Protein AF-A0AAV5CJA4-F1 (afdb_monomer)

InterPro domains:
  IPR011050 Pectin lyase fold/virulence factor [SSF51126] (18-85)
  IPR011050 Pectin lyase fold/virulence factor [SSF51126] (81-204)
  IPR012334 Pectin lyase fold [G3DSA:2.160.20.10] (17-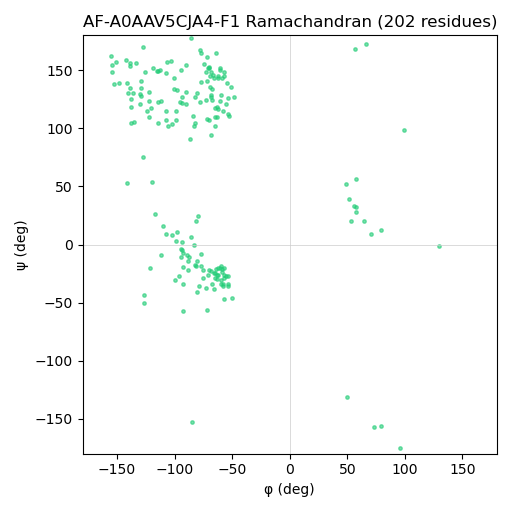83)
  IPR012334 Pectin lyase fold [G3DSA:2.160.20.10] (84-197)
  IPR018082 AmbAllergen [PR00807] (40-57)
  IPR018082 AmbAllergen [PR00807] (64-89)
  IPR045032 Pectin lyase family [PTHR31683] (80-202)

Radius of gyration: 20.84 Å; Cα contacts (8 Å, |Δi|>4): 314; chains: 1; bounding box: 51×52×48 Å

Nearest PDB structures (foldseek):
  1pxz-assembly2_B  TM=8.193E-01  e=2.365E-10  Juniperus ashei

Secondary structure (DSSP, 8-state):
------PPPP-SS----SHHHHHHTT-TTTTT-GGGGGG---GGGTT--TTSSSPP----------SSS--TT-STTS---SS-EEESSEEEEES-EEE--SS-SEEEESS-EEEEES-EEE--S-GGG-BSEEEESS-HHHHTTS-EEEES-EEETT-B---BSS-------GGGSPPP--GGGHHHHSTT-S-----TTS--

Foldseek 3Di:
DDPDDDDPDDPDQQLADAQLCCQQVRDPCCLVVVQCSLCSDFAQSNNRNDCSVPDDDDDPDQDDPDPPDDDPPYPNPDDDDDADAAEAEEEEAALEEDDDDPAAQYHYEHQYAYEAEQAEYAFDPDPNRQENYYYPPDDCVPCLQRQHYYYLYHYHPNH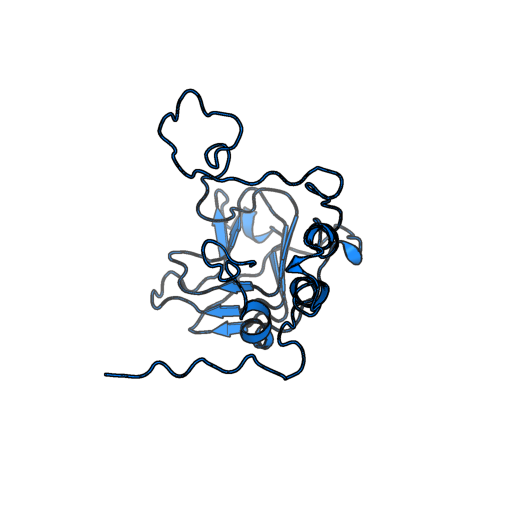DYDGHHDDPPDDDDPRNHDDHDHNVCSCSNCVVPDDDDDDPPDGD

Sequence (204 aa):
MLRTKKKRKFAGPCLATNPIDRCWRCRPDWATDRKRLARCAQGFGRNTTGGLAGKFYVVTDGTDDDVVNPRPGTLRWAVIQKEPLCRWGFFHVVNNDYTHWLMYAIGGSKAPTIISQGNRYIAPPNLAAKQVTKQHDAPESEWKNWVWHSEDDLFMEGAYFTVTGGDVQRKFNKKDLIKPKPGSYVTRLTRFAGSIPCRPGKPC

pLDDT: mean 81.45, std 16.31, range [33.97, 98.19]

Organism: NCBI:txid191504

Structure (mmCIF, N/CA/C/O backbone):
data_AF-A0AAV5CJA4-F1
#
_entry.id   AF-A0AAV5CJA4-F1
#
loop_
_atom_site.group_PDB
_atom_site.id
_atom_site.type_symbol
_atom_site.label_atom_id
_atom_site.label_alt_id
_atom_site.label_comp_id
_atom_site.label_asym_id
_atom_site.label_entity_id
_atom_site.label_seq_id
_atom_site.pdbx_PDB_ins_code
_atom_site.Cartn_x
_atom_site.Cartn_y
_atom_site.Cartn_z
_atom_site.occupancy
_atom_site.B_iso_or_equiv
_atom_site.auth_seq_id
_atom_site.auth_comp_id
_atom_site.auth_asym_id
_atom_site.auth_atom_id
_atom_site.pdbx_PDB_model_num
ATOM 1 N N . MET A 1 1 ? 25.225 -37.57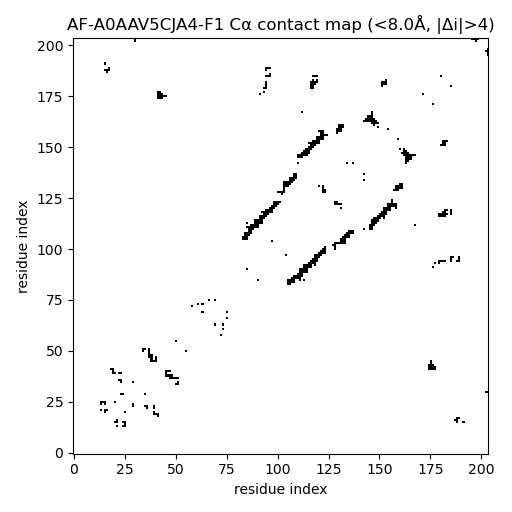8 -8.888 1.00 33.97 1 MET A N 1
ATOM 2 C CA . MET A 1 1 ? 25.074 -36.358 -9.720 1.00 33.97 1 MET A CA 1
ATOM 3 C C . MET A 1 1 ? 23.591 -36.047 -9.926 1.00 33.97 1 MET A C 1
ATOM 5 O O . MET A 1 1 ? 22.942 -36.713 -10.722 1.00 33.97 1 MET A O 1
ATOM 9 N N . LEU A 1 2 ? 23.024 -35.069 -9.211 1.00 37.91 2 LEU A N 1
ATOM 10 C CA . LEU A 1 2 ? 21.638 -34.624 -9.422 1.00 37.91 2 LEU A CA 1
ATOM 11 C C . LEU A 1 2 ? 21.596 -33.609 -10.576 1.00 37.91 2 LEU A C 1
ATOM 13 O O . LEU A 1 2 ? 21.965 -32.448 -10.414 1.00 37.91 2 LEU A O 1
ATOM 17 N N . ARG A 1 3 ? 21.163 -34.054 -11.763 1.00 43.22 3 ARG A N 1
ATOM 18 C CA . ARG A 1 3 ? 20.884 -33.175 -12.910 1.00 43.22 3 ARG A CA 1
ATOM 19 C C . ARG A 1 3 ? 19.741 -32.223 -12.545 1.00 43.22 3 ARG A C 1
ATOM 21 O O . ARG A 1 3 ? 18.585 -32.636 -12.460 1.00 43.22 3 ARG A O 1
ATOM 28 N N . THR A 1 4 ? 20.042 -30.939 -12.381 1.00 46.91 4 THR A N 1
ATOM 29 C CA . THR A 1 4 ? 19.029 -29.884 -12.294 1.00 46.91 4 THR A CA 1
ATOM 30 C C . THR A 1 4 ? 18.294 -29.796 -13.634 1.00 46.91 4 THR A C 1
ATOM 32 O O . THR A 1 4 ? 18.802 -29.273 -14.625 1.00 46.91 4 THR A O 1
ATOM 35 N N . LYS A 1 5 ? 17.078 -30.352 -13.701 1.00 49.09 5 LYS A N 1
ATOM 36 C CA . LYS A 1 5 ? 16.198 -30.185 -14.865 1.00 49.09 5 LYS A CA 1
ATOM 37 C C . LYS A 1 5 ? 15.965 -28.682 -15.068 1.00 49.09 5 LYS A C 1
ATOM 39 O O . LYS A 1 5 ? 15.369 -28.029 -14.211 1.00 49.09 5 LYS A O 1
ATOM 44 N N . LYS A 1 6 ? 16.438 -28.118 -16.190 1.00 51.47 6 LYS A N 1
ATOM 45 C CA . LYS A 1 6 ? 16.096 -26.749 -16.615 1.00 51.47 6 LYS A CA 1
ATOM 46 C C . LYS A 1 6 ? 14.568 -26.641 -16.632 1.00 51.47 6 LYS A C 1
ATOM 48 O O . LYS A 1 6 ? 13.921 -27.275 -17.463 1.00 51.47 6 LYS A O 1
ATOM 53 N N . LYS A 1 7 ? 13.987 -25.866 -15.708 1.00 49.38 7 LYS A N 1
ATOM 54 C CA . LYS A 1 7 ? 12.548 -25.567 -15.717 1.00 49.38 7 LYS A CA 1
ATOM 55 C C . LYS A 1 7 ? 12.209 -24.963 -17.087 1.00 49.38 7 LYS A C 1
ATOM 57 O O . LYS A 1 7 ? 12.822 -23.969 -17.482 1.00 49.38 7 LYS A O 1
ATOM 62 N N . ARG A 1 8 ? 11.296 -25.594 -17.837 1.00 50.31 8 ARG A N 1
ATOM 63 C CA . ARG A 1 8 ? 10.801 -25.068 -19.122 1.00 50.31 8 ARG A CA 1
ATOM 64 C C . ARG A 1 8 ? 10.272 -23.648 -18.901 1.00 50.31 8 ARG A C 1
ATOM 66 O O . ARG A 1 8 ? 9.613 -23.395 -17.893 1.00 50.31 8 ARG A O 1
ATOM 73 N N . LYS A 1 9 ? 10.556 -22.729 -19.832 1.00 59.28 9 LYS A N 1
ATOM 74 C CA . LYS A 1 9 ? 9.935 -21.396 -19.826 1.00 59.28 9 LYS A CA 1
ATOM 75 C C . LYS A 1 9 ? 8.419 -21.581 -19.941 1.00 59.28 9 LYS A C 1
ATOM 77 O O . LYS A 1 9 ? 7.960 -22.343 -20.790 1.00 59.28 9 LYS A O 1
ATOM 82 N N . PHE A 1 10 ? 7.668 -20.946 -19.046 1.00 60.34 10 PHE A N 1
ATOM 83 C CA . PHE A 1 10 ? 6.210 -21.007 -19.027 1.00 60.34 10 PHE A CA 1
ATOM 84 C C . P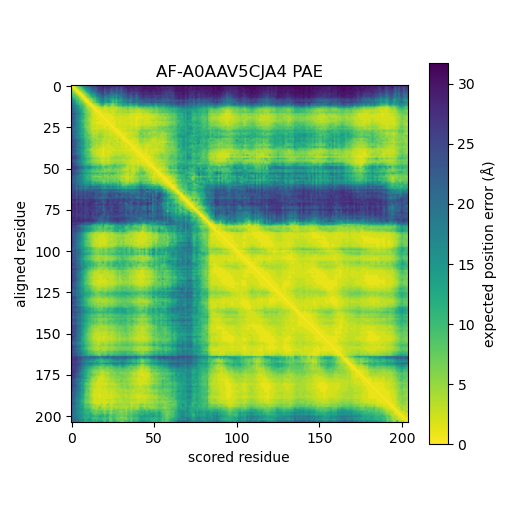HE A 1 10 ? 5.653 -20.458 -20.351 1.00 60.34 10 PHE A C 1
ATOM 86 O O . PHE A 1 10 ? 5.984 -19.338 -20.727 1.00 60.34 10 PHE A O 1
ATOM 93 N N . ALA A 1 11 ? 4.851 -21.262 -21.054 1.00 62.50 11 ALA A N 1
ATOM 94 C CA . ALA A 1 11 ? 4.284 -20.945 -22.372 1.00 62.50 11 ALA A CA 1
ATOM 95 C C . ALA A 1 11 ? 2.801 -20.520 -22.311 1.00 62.50 11 ALA A C 1
ATOM 97 O O . ALA A 1 11 ? 2.142 -20.431 -23.341 1.00 62.50 11 ALA A O 1
ATOM 98 N N . GLY A 1 12 ? 2.255 -20.315 -21.108 1.00 68.81 12 GLY A N 1
ATOM 99 C CA . GLY A 1 12 ? 0.868 -19.894 -20.914 1.00 68.81 12 GLY A CA 1
ATOM 100 C C . GLY A 1 12 ? 0.674 -18.372 -20.973 1.00 68.81 12 GLY A C 1
ATOM 101 O O . GLY A 1 12 ? 1.647 -17.621 -21.096 1.00 68.81 12 GLY A O 1
ATOM 102 N N . PRO A 1 13 ? -0.579 -17.896 -20.847 1.00 79.19 13 PRO A N 1
ATOM 103 C CA . PRO A 1 13 ? -0.900 -16.471 -20.846 1.00 79.19 13 PRO A CA 1
ATOM 104 C C . PRO A 1 13 ? -0.216 -15.745 -19.684 1.00 79.19 13 PRO A C 1
ATOM 106 O O . PRO A 1 13 ? 0.034 -16.333 -18.630 1.00 79.19 13 PRO A O 1
ATOM 109 N N . CYS A 1 14 ? 0.063 -14.451 -19.865 1.00 85.25 14 CYS A N 1
ATOM 110 C CA . CYS A 1 14 ? 0.734 -13.642 -18.852 1.00 85.25 14 CYS A CA 1
ATOM 111 C C . CYS A 1 14 ? 0.104 -13.815 -17.464 1.00 85.25 14 CYS A C 1
ATOM 113 O O . CYS A 1 14 ? -1.099 -13.634 -17.272 1.00 85.25 14 CYS A O 1
ATOM 115 N N . LEU A 1 15 ? 0.943 -14.139 -16.482 1.00 88.19 15 LEU A N 1
ATOM 116 C CA . LEU A 1 15 ? 0.488 -14.412 -15.126 1.00 88.19 15 LEU A CA 1
ATOM 117 C C . LEU A 1 15 ? 0.277 -13.138 -14.304 1.00 88.19 15 LEU A C 1
ATOM 119 O O . LEU A 1 15 ? -0.397 -13.208 -13.279 1.00 88.19 15 LEU A O 1
ATOM 123 N N . ALA A 1 16 ? 0.826 -11.990 -14.711 1.00 89.75 16 ALA A N 1
ATOM 124 C CA . ALA A 1 16 ? 0.656 -10.726 -13.998 1.00 89.75 16 ALA A CA 1
ATOM 125 C C . ALA A 1 16 ? -0.791 -10.225 -14.088 1.00 89.75 16 ALA A C 1
ATOM 127 O O . ALA A 1 16 ? -1.361 -10.106 -15.171 1.00 89.75 16 ALA A O 1
ATOM 128 N N . THR A 1 17 ? -1.387 -9.933 -12.933 1.00 91.69 17 THR A N 1
ATOM 129 C CA . THR A 1 17 ? -2.816 -9.594 -12.837 1.00 91.69 17 THR A CA 1
ATOM 130 C C . THR A 1 17 ? -3.103 -8.230 -12.239 1.00 91.69 17 THR A C 1
ATOM 132 O O . THR A 1 17 ? -4.190 -7.709 -12.476 1.00 91.69 17 THR A O 1
ATOM 135 N N . ASN A 1 18 ? -2.163 -7.639 -11.495 1.00 91.56 18 ASN A N 1
ATOM 136 C CA . ASN A 1 18 ? -2.310 -6.258 -11.044 1.00 91.56 18 ASN A CA 1
ATOM 137 C C . ASN A 1 18 ? -2.115 -5.293 -12.240 1.00 91.56 18 ASN A C 1
ATOM 139 O O . ASN A 1 18 ? -1.388 -5.625 -13.184 1.00 91.56 18 ASN A O 1
ATOM 143 N N . PRO A 1 19 ? -2.787 -4.128 -12.247 1.00 92.25 19 PRO A N 1
ATOM 144 C CA . PRO A 1 19 ? -2.811 -3.228 -13.404 1.00 92.25 19 PRO A CA 1
ATOM 145 C C . PRO A 1 19 ? -1.433 -2.659 -13.773 1.00 92.25 19 PRO A C 1
ATOM 147 O O . PRO A 1 19 ? -1.182 -2.411 -14.952 1.00 92.25 19 PRO A O 1
ATOM 150 N N . ILE A 1 20 ? -0.538 -2.498 -12.793 1.00 91.88 20 ILE A N 1
ATOM 151 C CA . ILE A 1 20 ? 0.818 -1.972 -12.998 1.00 91.88 20 ILE A CA 1
ATOM 152 C C . ILE A 1 20 ? 1.674 -3.012 -13.724 1.00 91.88 20 ILE A C 1
ATOM 154 O O . ILE A 1 20 ? 2.187 -2.752 -14.809 1.00 91.88 20 ILE A O 1
ATOM 158 N N . ASP A 1 21 ? 1.784 -4.221 -13.178 1.00 91.00 21 ASP A N 1
ATOM 159 C CA . ASP A 1 21 ? 2.587 -5.286 -13.770 1.00 91.00 21 ASP A CA 1
ATOM 160 C C . ASP A 1 21 ? 2.032 -5.742 -15.114 1.00 91.00 21 ASP A C 1
ATOM 162 O O . ASP A 1 21 ? 2.798 -5.999 -16.039 1.00 91.00 21 ASP A O 1
ATOM 166 N N . ARG A 1 22 ? 0.705 -5.812 -15.268 1.00 90.88 22 ARG A N 1
ATOM 167 C CA . ARG A 1 22 ? 0.090 -6.217 -16.538 1.00 90.88 22 ARG A CA 1
ATOM 168 C C . ARG A 1 22 ? 0.473 -5.278 -17.690 1.00 90.88 22 ARG A C 1
ATOM 170 O O . ARG A 1 22 ? 0.585 -5.738 -18.824 1.00 90.88 22 ARG A O 1
ATOM 177 N N . CYS A 1 23 ? 0.711 -3.996 -17.402 1.00 92.00 23 CYS A N 1
ATOM 178 C CA . CYS A 1 23 ? 1.114 -2.992 -18.389 1.00 92.00 23 CYS A CA 1
ATOM 179 C C . CYS A 1 23 ? 2.497 -3.267 -19.013 1.00 92.00 23 CYS A C 1
ATOM 181 O O . CYS A 1 23 ? 2.709 -2.921 -20.178 1.00 92.00 23 CYS A O 1
ATOM 183 N N . TRP A 1 24 ? 3.416 -3.929 -18.295 1.00 90.56 24 TRP A N 1
ATOM 184 C CA . TRP A 1 24 ? 4.780 -4.174 -18.790 1.00 90.56 24 TRP A CA 1
ATOM 185 C C . TRP A 1 24 ? 5.220 -5.646 -18.758 1.00 90.56 24 TRP A C 1
ATOM 187 O O . TRP A 1 24 ? 5.760 -6.118 -19.753 1.00 90.56 24 TRP A O 1
ATOM 197 N N . ARG A 1 25 ? 4.948 -6.411 -17.690 1.00 88.12 25 ARG A N 1
ATOM 198 C CA . ARG A 1 25 ? 5.383 -7.821 -17.541 1.00 88.12 25 ARG A CA 1
ATOM 199 C C . ARG A 1 25 ? 4.804 -8.746 -18.600 1.00 88.12 25 ARG A C 1
ATOM 201 O O . ARG A 1 25 ? 5.375 -9.792 -18.887 1.00 88.12 25 ARG A O 1
ATOM 208 N N . CYS A 1 26 ? 3.650 -8.384 -19.148 1.00 88.50 26 CYS A N 1
ATOM 209 C CA . CYS A 1 26 ? 2.972 -9.170 -20.171 1.00 88.50 26 CYS A CA 1
ATOM 210 C C . CYS A 1 26 ? 3.491 -8.914 -21.585 1.00 88.50 26 CYS A C 1
ATOM 212 O O . CYS A 1 26 ? 2.987 -9.522 -22.528 1.00 88.50 26 CYS A O 1
ATOM 214 N N . ARG A 1 27 ? 4.468 -8.018 -21.748 1.00 85.56 27 ARG A N 1
ATOM 215 C CA . ARG A 1 27 ? 5.065 -7.712 -23.042 1.00 85.56 27 ARG A CA 1
ATOM 216 C C . ARG A 1 27 ? 6.375 -8.479 -23.221 1.00 85.56 27 ARG A C 1
ATOM 218 O O . ARG A 1 27 ? 7.204 -8.439 -22.318 1.00 85.56 27 ARG A O 1
ATOM 225 N N . PRO A 1 28 ? 6.612 -9.139 -24.364 1.00 83.00 28 PRO A N 1
ATOM 226 C CA . PRO A 1 28 ? 7.853 -9.879 -24.597 1.00 83.00 28 PRO A CA 1
ATOM 227 C C . PRO A 1 28 ? 9.084 -8.968 -24.742 1.00 83.00 28 PRO A C 1
ATOM 229 O O . PRO A 1 28 ? 10.199 -9.408 -24.485 1.00 83.00 28 PRO A O 1
ATOM 232 N N . ASP A 1 29 ? 8.886 -7.702 -25.111 1.00 84.62 29 ASP A N 1
ATOM 233 C CA . ASP A 1 29 ? 9.928 -6.710 -25.396 1.00 84.62 29 ASP A CA 1
ATOM 234 C C . ASP A 1 29 ? 10.222 -5.767 -24.218 1.00 84.62 29 ASP A C 1
ATOM 236 O O . ASP A 1 29 ? 10.938 -4.780 -24.372 1.00 84.62 29 ASP A O 1
ATOM 240 N N . TRP A 1 30 ? 9.698 -6.047 -23.022 1.00 84.38 30 TRP A N 1
ATOM 241 C CA . TRP A 1 30 ? 9.858 -5.158 -21.866 1.00 84.38 30 TRP A CA 1
ATOM 242 C C . TRP A 1 30 ? 11.334 -4.896 -21.510 1.00 84.38 30 TRP A C 1
ATOM 244 O O . TRP A 1 30 ? 11.692 -3.782 -21.131 1.00 84.38 30 TRP A O 1
ATOM 254 N N . ALA A 1 31 ? 12.200 -5.904 -21.667 1.00 81.25 31 ALA A N 1
ATOM 255 C CA . ALA A 1 31 ? 13.627 -5.806 -21.359 1.00 81.25 31 ALA A CA 1
ATOM 256 C C . ALA A 1 31 ? 14.384 -4.918 -22.364 1.00 81.25 31 ALA A C 1
ATOM 258 O O . ALA A 1 31 ? 15.408 -4.324 -22.014 1.00 81.25 31 ALA A O 1
ATOM 259 N N . THR A 1 32 ? 13.866 -4.813 -23.592 1.00 83.12 32 THR A N 1
ATOM 260 C CA . THR A 1 32 ? 14.377 -3.954 -24.671 1.00 83.12 32 THR A CA 1
ATOM 261 C C . THR A 1 32 ? 13.693 -2.580 -24.703 1.00 83.12 32 THR A C 1
ATOM 263 O O . THR A 1 32 ? 14.272 -1.628 -25.211 1.00 83.12 32 THR A O 1
ATOM 266 N N . ASP A 1 33 ? 12.514 -2.438 -24.089 1.00 85.56 33 ASP A N 1
ATOM 267 C CA . ASP A 1 33 ? 11.732 -1.197 -23.952 1.00 85.56 33 ASP A CA 1
ATOM 268 C C . ASP A 1 33 ? 11.528 -0.824 -22.466 1.00 85.56 33 ASP A C 1
ATOM 270 O O . ASP A 1 33 ? 10.414 -0.633 -21.966 1.00 85.56 33 ASP A O 1
ATOM 274 N N . ARG A 1 34 ? 12.639 -0.735 -21.718 1.00 82.38 34 ARG A N 1
ATOM 275 C CA . ARG A 1 34 ? 12.622 -0.499 -20.258 1.00 82.38 34 ARG A CA 1
ATOM 276 C C . ARG A 1 34 ? 11.944 0.810 -19.868 1.00 82.38 34 ARG A C 1
ATOM 278 O O . ARG A 1 34 ? 11.317 0.909 -18.818 1.00 82.38 34 ARG A O 1
ATOM 285 N N . LYS A 1 35 ? 12.073 1.837 -20.706 1.00 83.50 35 LYS A N 1
ATOM 286 C CA . LYS A 1 35 ? 11.566 3.183 -20.415 1.00 83.50 35 LYS A CA 1
ATOM 287 C C . LYS A 1 35 ? 10.046 3.236 -20.330 1.00 83.50 35 LYS A C 1
ATOM 289 O O . LYS A 1 35 ? 9.510 4.089 -19.627 1.00 83.50 35 LYS A O 1
ATOM 294 N N . ARG A 1 36 ? 9.334 2.307 -20.973 1.00 85.31 36 ARG A N 1
ATOM 295 C CA . ARG A 1 36 ? 7.873 2.255 -20.883 1.00 85.31 36 ARG A CA 1
ATOM 296 C C . ARG A 1 36 ? 7.364 1.951 -19.477 1.00 85.31 36 ARG A C 1
ATOM 298 O O . ARG A 1 36 ? 6.232 2.326 -19.184 1.00 85.31 36 ARG A O 1
ATOM 305 N N . LEU A 1 37 ? 8.177 1.366 -18.590 1.00 86.19 37 LEU A N 1
ATOM 306 C CA . LEU A 1 37 ? 7.793 1.174 -17.185 1.00 86.19 37 LEU A CA 1
ATOM 307 C C . LEU A 1 37 ? 7.345 2.493 -16.533 1.00 86.19 37 LEU A C 1
ATOM 309 O O . LEU A 1 37 ? 6.388 2.485 -15.761 1.00 86.19 37 LEU A O 1
ATOM 313 N N . ALA A 1 38 ? 7.939 3.630 -16.921 1.00 86.50 38 ALA A N 1
ATOM 314 C CA . ALA A 1 38 ? 7.546 4.955 -16.435 1.00 86.50 38 ALA A CA 1
ATOM 315 C C . ALA A 1 38 ? 6.083 5.325 -16.757 1.00 86.50 38 ALA A C 1
ATOM 317 O O . ALA A 1 38 ? 5.504 6.182 -16.108 1.00 86.50 38 ALA A O 1
ATOM 318 N N . ARG A 1 39 ? 5.454 4.674 -17.744 1.00 88.38 39 ARG A N 1
ATOM 319 C CA . ARG A 1 39 ? 4.050 4.907 -18.126 1.00 88.38 39 ARG A CA 1
ATOM 320 C C . ARG A 1 39 ? 3.068 3.941 -17.461 1.00 88.38 39 ARG A C 1
ATOM 322 O O . ARG A 1 39 ? 1.868 4.064 -17.679 1.00 88.38 39 ARG A O 1
ATOM 329 N N . CYS A 1 40 ? 3.559 2.965 -16.698 1.00 92.25 40 CYS A N 1
ATOM 330 C CA . CYS A 1 40 ? 2.722 1.960 -16.042 1.00 92.25 40 CYS A CA 1
ATOM 331 C C . CYS A 1 40 ? 2.340 2.334 -14.603 1.00 92.25 40 CYS A C 1
ATOM 333 O O . CYS A 1 40 ? 1.561 1.608 -13.983 1.00 92.25 40 CYS A O 1
ATOM 335 N N . ALA A 1 41 ? 2.867 3.448 -14.078 1.00 91.81 41 ALA A N 1
ATOM 336 C CA . ALA A 1 41 ? 2.513 3.965 -12.763 1.00 91.81 41 ALA A CA 1
ATOM 337 C C . ALA A 1 41 ? 1.006 4.255 -12.667 1.00 91.81 41 ALA A C 1
ATOM 339 O O . ALA A 1 41 ? 0.369 4.698 -13.623 1.00 91.81 41 ALA A O 1
ATOM 340 N N . GLN A 1 42 ? 0.437 3.994 -11.494 1.00 92.56 42 GLN A N 1
ATOM 341 C CA . GLN A 1 42 ? -0.976 4.202 -11.182 1.00 92.56 42 GLN A CA 1
ATOM 342 C C . GLN A 1 42 ? -1.107 5.051 -9.912 1.00 92.56 42 GLN A C 1
ATOM 344 O O . GLN A 1 42 ? -0.125 5.288 -9.207 1.00 92.56 42 GLN A O 1
ATOM 349 N N . GLY A 1 43 ? -2.325 5.500 -9.618 1.00 92.38 43 GLY A N 1
ATOM 350 C CA . GLY A 1 43 ? -2.612 6.322 -8.443 1.00 92.38 43 GLY A CA 1
ATOM 351 C C . GLY A 1 43 ? -2.090 7.759 -8.575 1.00 92.38 43 GLY A C 1
ATOM 352 O O . GLY A 1 43 ? -1.852 8.247 -9.683 1.00 92.38 43 GLY A O 1
ATOM 353 N N . PHE A 1 44 ? -1.864 8.434 -7.445 1.00 89.81 44 PHE A N 1
ATOM 354 C CA . PHE A 1 44 ? -1.347 9.813 -7.409 1.00 89.81 44 PHE A CA 1
ATOM 355 C C . PHE A 1 44 ? 0.002 9.986 -8.129 1.00 89.81 44 PHE A C 1
ATOM 357 O O . PHE A 1 44 ? 0.290 11.058 -8.653 1.00 89.81 44 PHE A O 1
ATOM 364 N N . GLY A 1 45 ? 0.809 8.923 -8.217 1.00 87.94 45 GLY A N 1
ATOM 365 C CA . GLY A 1 45 ? 2.091 8.910 -8.927 1.00 87.94 45 GLY A CA 1
ATOM 366 C C . GLY A 1 45 ? 2.003 8.607 -10.427 1.00 87.94 45 GLY A C 1
ATOM 367 O O . GLY A 1 45 ? 3.040 8.450 -11.066 1.00 87.94 45 GLY A O 1
ATOM 368 N N . ARG A 1 46 ? 0.810 8.501 -11.034 1.00 90.44 46 ARG A N 1
ATOM 369 C CA . ARG A 1 46 ? 0.674 8.060 -12.442 1.00 90.44 46 ARG A CA 1
ATOM 370 C C . ARG A 1 46 ? 1.410 8.929 -13.475 1.00 90.44 46 ARG A C 1
ATOM 372 O O . ARG A 1 46 ? 1.647 8.479 -14.589 1.00 90.44 46 ARG A O 1
ATOM 379 N N . ASN A 1 47 ? 1.723 10.177 -13.124 1.00 88.81 47 ASN A N 1
ATOM 380 C CA . ASN A 1 47 ? 2.418 11.127 -13.994 1.00 88.81 47 ASN A CA 1
ATOM 381 C C . ASN A 1 47 ? 3.942 11.127 -13.776 1.00 88.81 47 ASN A C 1
ATOM 383 O O . ASN A 1 47 ? 4.643 11.913 -14.409 1.00 88.81 47 ASN A O 1
ATOM 387 N N . THR A 1 48 ? 4.468 10.280 -12.888 1.00 85.44 48 THR A N 1
ATOM 388 C CA . THR A 1 48 ? 5.908 10.174 -12.653 1.00 85.44 48 THR A CA 1
ATOM 389 C C . THR A 1 48 ? 6.610 9.657 -13.903 1.00 85.44 48 THR A C 1
ATOM 391 O O . THR A 1 48 ? 6.394 8.531 -14.337 1.00 85.44 48 THR A O 1
ATOM 394 N N . THR A 1 49 ? 7.494 10.475 -14.469 1.00 82.69 49 THR A N 1
ATOM 395 C CA . THR A 1 49 ? 8.257 10.138 -15.678 1.00 82.69 49 THR A CA 1
ATOM 396 C C . THR A 1 49 ? 9.645 9.583 -15.367 1.00 82.69 49 THR A C 1
ATOM 398 O O . THR A 1 49 ? 10.186 8.817 -16.164 1.00 82.69 49 THR A O 1
ATOM 401 N N . GLY A 1 50 ? 10.236 9.945 -14.223 1.00 81.69 50 GLY A N 1
ATOM 402 C CA . GLY A 1 50 ? 11.605 9.561 -13.872 1.00 81.69 50 GLY A CA 1
ATOM 403 C C . GLY A 1 50 ? 12.589 9.862 -15.011 1.00 81.69 50 GLY A C 1
ATOM 404 O O . GLY A 1 50 ? 12.560 10.932 -15.611 1.00 81.69 50 GLY A O 1
ATOM 405 N N . GLY A 1 51 ? 13.424 8.882 -15.365 1.00 77.19 51 GLY A N 1
ATOM 406 C CA . GLY A 1 51 ? 14.386 8.971 -16.471 1.00 77.19 51 GLY A CA 1
ATOM 407 C C . GLY A 1 51 ? 13.819 8.701 -17.872 1.00 77.19 51 GLY A C 1
ATOM 408 O O . GLY A 1 51 ? 14.592 8.366 -18.767 1.00 77.19 51 GLY A O 1
ATOM 409 N N . LEU A 1 52 ? 12.501 8.803 -18.098 1.00 80.44 52 LEU A N 1
ATOM 410 C CA . LEU A 1 52 ? 11.853 8.469 -19.381 1.00 80.44 52 LEU A CA 1
ATOM 411 C C . LEU A 1 52 ? 12.537 9.135 -20.592 1.00 80.44 52 LEU A C 1
ATOM 413 O O . LEU A 1 52 ? 12.832 8.467 -21.587 1.00 80.44 52 LEU A O 1
ATOM 417 N N . ALA A 1 53 ? 12.842 10.429 -20.493 1.00 78.38 53 ALA A N 1
ATOM 418 C CA . ALA A 1 53 ? 13.551 11.179 -21.534 1.00 78.38 53 ALA A CA 1
ATOM 419 C C . ALA A 1 53 ? 15.088 11.122 -21.399 1.00 78.38 53 ALA A C 1
ATOM 421 O O . ALA A 1 53 ? 15.800 11.448 -22.344 1.00 78.38 53 ALA A O 1
ATOM 422 N N . GLY A 1 54 ? 15.607 10.681 -20.250 1.00 68.06 54 GLY A N 1
ATOM 423 C CA . GLY A 1 54 ? 17.041 10.650 -19.948 1.00 68.06 54 GLY A CA 1
ATOM 424 C C . GLY A 1 54 ? 17.790 9.501 -20.627 1.00 68.06 54 GLY A C 1
ATOM 425 O O . GLY A 1 54 ? 17.190 8.546 -21.122 1.00 68.06 54 GLY A O 1
ATOM 426 N N . LYS A 1 55 ? 19.123 9.568 -20.668 1.00 65.12 55 LYS A N 1
ATOM 427 C CA . LYS A 1 55 ? 19.968 8.454 -21.139 1.00 65.12 55 LYS A CA 1
ATOM 428 C C . LYS A 1 55 ? 20.018 7.344 -20.082 1.00 65.12 55 LYS A C 1
ATOM 430 O O . LYS A 1 55 ? 19.817 7.605 -18.899 1.00 65.12 55 LYS A O 1
ATOM 435 N N . PHE A 1 56 ? 20.284 6.108 -20.501 1.00 68.06 56 PHE A N 1
ATOM 436 C CA . PHE A 1 56 ? 20.570 5.039 -19.545 1.00 68.06 56 PHE A CA 1
ATOM 437 C C . PHE A 1 56 ? 21.925 5.289 -18.879 1.00 68.06 56 PHE A C 1
ATOM 439 O O . PHE A 1 56 ? 22.899 5.600 -19.561 1.00 68.06 56 PHE A O 1
ATOM 446 N N . TYR A 1 57 ? 21.971 5.119 -17.561 1.00 56.53 57 TYR A N 1
ATOM 447 C CA . TYR A 1 57 ? 23.198 5.070 -16.777 1.00 56.53 57 TYR A CA 1
ATOM 448 C C . TYR A 1 57 ? 23.357 3.644 -16.245 1.00 56.53 57 TYR A C 1
ATOM 450 O O . TYR A 1 57 ? 22.431 3.111 -15.630 1.00 56.53 57 TYR A O 1
ATOM 458 N N . VAL A 1 58 ? 24.488 3.004 -16.548 1.00 66.94 58 VAL A N 1
ATOM 459 C CA . VAL A 1 58 ? 24.769 1.617 -16.160 1.00 66.94 58 VAL A CA 1
ATOM 460 C C . VAL A 1 58 ? 25.808 1.637 -15.052 1.00 66.94 58 VAL A C 1
ATOM 462 O O . VAL A 1 58 ? 26.943 2.043 -15.275 1.00 66.94 58 VAL A O 1
ATOM 465 N N . VAL A 1 59 ? 25.406 1.184 -13.868 1.00 59.72 59 VAL A N 1
ATOM 466 C CA . VAL A 1 59 ? 26.315 0.975 -12.739 1.00 59.72 59 VAL A CA 1
ATOM 467 C C . VAL A 1 59 ? 27.080 -0.325 -12.978 1.00 59.72 59 VAL A C 1
ATOM 469 O O . VAL A 1 59 ? 26.466 -1.378 -13.156 1.00 59.72 59 VAL A O 1
ATOM 472 N N . THR A 1 60 ? 28.408 -0.252 -13.003 1.00 59.00 60 THR A N 1
ATOM 473 C CA . THR A 1 60 ? 29.302 -1.402 -13.235 1.00 59.00 60 THR A CA 1
ATOM 474 C C . THR A 1 60 ? 30.121 -1.795 -12.005 1.00 59.00 60 THR A C 1
ATOM 476 O O . THR A 1 60 ? 30.750 -2.847 -12.027 1.00 59.00 60 THR A O 1
ATOM 479 N N . ASP A 1 61 ? 30.097 -0.982 -10.946 1.00 55.41 61 ASP A N 1
ATOM 480 C CA . ASP A 1 61 ? 30.824 -1.188 -9.691 1.00 55.41 61 ASP A CA 1
ATOM 481 C C . ASP A 1 61 ? 29.918 -0.815 -8.503 1.00 55.41 61 ASP A C 1
ATOM 483 O O . ASP A 1 61 ? 29.207 0.188 -8.557 1.00 55.41 61 ASP A O 1
ATOM 487 N N . GLY A 1 62 ? 29.892 -1.667 -7.477 1.00 61.59 62 GLY A N 1
ATOM 488 C CA . GLY A 1 62 ? 29.056 -1.530 -6.281 1.00 61.59 62 GLY A CA 1
ATOM 489 C C . GLY A 1 62 ? 29.821 -1.144 -5.013 1.00 61.59 62 GLY A C 1
ATOM 490 O O . GLY A 1 62 ? 29.237 -1.236 -3.935 1.00 61.59 62 GLY A O 1
ATOM 491 N N . THR A 1 63 ? 31.104 -0.781 -5.115 1.00 66.19 63 THR A N 1
ATOM 492 C CA . THR A 1 63 ? 31.900 -0.294 -3.976 1.00 66.19 63 THR A CA 1
ATOM 493 C C . THR A 1 63 ? 31.324 1.005 -3.395 1.00 66.19 63 THR A C 1
ATOM 495 O O . THR A 1 63 ? 30.792 1.854 -4.112 1.00 66.19 63 THR A O 1
ATOM 498 N N . ASP A 1 64 ? 31.388 1.145 -2.069 1.00 59.41 64 ASP A N 1
ATOM 499 C CA . ASP A 1 64 ? 30.743 2.221 -1.297 1.00 59.41 64 ASP A CA 1
ATOM 500 C C . ASP A 1 64 ? 31.670 2.664 -0.154 1.00 59.41 64 ASP A C 1
ATOM 502 O O . ASP A 1 64 ? 31.325 2.622 1.029 1.00 59.41 64 ASP A O 1
ATOM 506 N N . ASP A 1 65 ? 32.906 2.990 -0.537 1.00 63.53 65 ASP A N 1
ATOM 507 C CA . ASP A 1 65 ? 34.047 3.086 0.381 1.00 63.53 65 ASP A CA 1
ATOM 508 C C . ASP A 1 65 ? 34.225 4.484 1.013 1.00 63.53 65 ASP A C 1
ATOM 510 O O . ASP A 1 65 ? 35.018 4.633 1.940 1.00 63.53 65 ASP A O 1
ATOM 514 N N . ASP A 1 66 ? 33.488 5.508 0.557 1.00 57.31 66 ASP A N 1
ATOM 515 C CA . ASP A 1 66 ? 33.544 6.876 1.103 1.00 57.31 66 ASP A CA 1
ATOM 516 C C . ASP A 1 66 ? 32.134 7.467 1.285 1.00 57.31 66 ASP A C 1
ATOM 518 O O . ASP A 1 66 ? 31.453 7.854 0.332 1.00 57.31 66 ASP A O 1
ATOM 522 N N . VAL A 1 67 ? 31.703 7.525 2.548 1.00 59.41 67 VAL A N 1
ATOM 523 C CA . VAL A 1 67 ? 30.384 8.017 2.985 1.00 59.41 67 VAL A CA 1
ATOM 524 C C . VAL A 1 67 ? 30.337 9.549 3.064 1.00 59.41 67 VAL A C 1
ATOM 526 O O . VAL A 1 67 ? 29.252 10.126 3.080 1.00 59.41 67 VAL A O 1
ATOM 529 N N . VAL A 1 68 ? 31.496 10.212 3.126 1.00 61.16 68 VAL A N 1
ATOM 530 C CA . VAL A 1 68 ? 31.612 11.665 3.324 1.00 61.16 68 VAL A CA 1
ATOM 531 C C . VAL A 1 68 ? 31.678 12.392 1.978 1.00 61.16 68 VAL A C 1
ATOM 533 O O . VAL A 1 68 ? 31.090 13.463 1.849 1.00 61.16 68 VAL A O 1
ATOM 536 N N . ASN A 1 69 ? 32.301 11.790 0.956 1.00 60.00 69 ASN A N 1
ATOM 537 C CA . ASN A 1 69 ? 32.362 12.324 -0.411 1.00 60.00 69 ASN A CA 1
ATOM 538 C C . ASN A 1 69 ? 31.894 11.292 -1.458 1.00 60.00 69 ASN A C 1
ATOM 540 O O . ASN A 1 69 ? 32.709 10.718 -2.189 1.00 60.00 69 ASN A O 1
ATOM 544 N N . PRO A 1 70 ? 30.577 11.046 -1.582 1.00 53.75 70 PRO A N 1
ATOM 545 C CA . PRO A 1 70 ? 30.070 10.055 -2.520 1.00 53.75 70 PRO A CA 1
ATOM 546 C C . PRO A 1 70 ? 30.295 10.494 -3.977 1.00 53.75 70 PRO A C 1
ATOM 548 O O . PRO A 1 70 ? 29.843 11.554 -4.415 1.00 53.75 70 PRO A O 1
ATOM 551 N N . ARG A 1 71 ? 30.976 9.643 -4.755 1.00 49.34 71 ARG A N 1
ATOM 552 C CA . ARG A 1 71 ? 31.162 9.824 -6.205 1.00 49.34 71 ARG A CA 1
ATOM 553 C C . ARG A 1 71 ? 29.797 9.808 -6.925 1.00 49.34 71 ARG A C 1
ATOM 555 O O . ARG A 1 71 ? 28.921 9.037 -6.526 1.00 49.34 71 ARG A O 1
ATOM 562 N N . PRO A 1 72 ? 29.589 10.592 -8.003 1.00 44.25 72 PRO A N 1
ATOM 563 C CA . PRO A 1 72 ? 28.346 10.543 -8.777 1.00 44.25 72 PRO A CA 1
ATOM 564 C C . PRO A 1 72 ? 28.014 9.108 -9.237 1.00 44.25 72 PRO A C 1
ATOM 566 O O . PRO A 1 72 ? 28.740 8.549 -10.057 1.00 44.25 72 PRO A O 1
ATOM 569 N N . GLY A 1 73 ? 26.932 8.515 -8.706 1.00 47.50 73 GLY A N 1
ATOM 570 C CA . GLY A 1 73 ? 26.482 7.154 -9.051 1.00 47.50 73 GLY A CA 1
ATOM 571 C C . GLY A 1 73 ? 26.191 6.188 -7.889 1.00 47.50 73 GLY A C 1
ATOM 572 O O . GLY A 1 73 ? 25.769 5.066 -8.166 1.00 47.50 73 GLY A O 1
ATOM 573 N N . THR A 1 74 ? 26.370 6.570 -6.617 1.00 51.16 74 THR A N 1
ATOM 574 C CA . THR A 1 74 ? 26.155 5.658 -5.471 1.00 51.16 74 THR A CA 1
ATOM 575 C C . THR A 1 74 ? 24.720 5.667 -4.913 1.00 51.16 74 THR A C 1
ATOM 577 O O . THR A 1 74 ? 23.967 6.632 -5.050 1.00 51.16 74 THR A O 1
ATOM 580 N N . LEU A 1 75 ? 24.324 4.556 -4.274 1.00 53.31 75 LEU A N 1
ATOM 581 C CA . LEU A 1 75 ? 22.971 4.320 -3.738 1.00 53.31 75 LEU A CA 1
ATOM 582 C C . LEU A 1 75 ? 22.680 5.106 -2.440 1.00 53.31 75 LEU A C 1
ATOM 584 O O . LEU A 1 75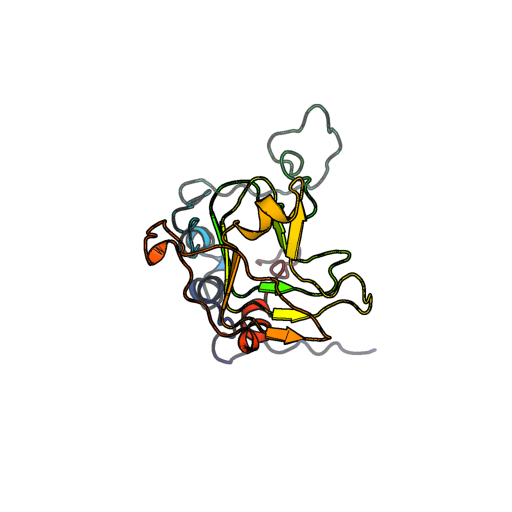 ? 21.521 5.346 -2.102 1.00 53.31 75 LEU A O 1
ATOM 588 N N . ARG A 1 76 ? 23.728 5.517 -1.711 1.00 55.84 76 ARG A N 1
ATOM 589 C CA . ARG A 1 76 ? 23.681 6.067 -0.341 1.00 55.84 76 ARG A CA 1
ATOM 590 C C . ARG A 1 76 ? 23.279 7.550 -0.264 1.00 55.84 76 ARG A C 1
ATOM 592 O O . ARG A 1 76 ? 23.594 8.238 0.698 1.00 55.84 76 ARG A O 1
ATOM 599 N N . TRP A 1 77 ? 22.556 8.051 -1.261 1.00 45.28 77 TRP A N 1
ATOM 600 C CA . TRP A 1 77 ? 21.929 9.376 -1.205 1.00 45.28 77 TRP A CA 1
ATOM 601 C C . TRP A 1 77 ? 20.466 9.326 -0.728 1.00 45.28 77 TRP A C 1
ATOM 603 O O . TRP A 1 77 ? 19.876 10.354 -0.410 1.00 45.28 77 TRP A O 1
ATOM 613 N N . ALA A 1 78 ? 19.852 8.142 -0.636 1.00 48.56 78 ALA A N 1
ATOM 614 C CA . ALA A 1 78 ? 18.450 8.026 -0.258 1.00 48.56 78 ALA A CA 1
ATOM 615 C C . ALA A 1 78 ? 18.196 6.818 0.651 1.00 48.56 78 ALA A C 1
ATOM 617 O O . ALA A 1 78 ? 18.634 5.713 0.354 1.00 48.56 78 ALA A O 1
ATOM 618 N N . VAL A 1 79 ? 17.348 7.031 1.664 1.00 35.34 79 VAL A N 1
ATOM 619 C CA . VAL A 1 79 ? 16.552 6.024 2.397 1.00 35.34 79 VAL A CA 1
ATOM 620 C C . VAL A 1 79 ? 17.105 5.550 3.752 1.00 35.34 79 VAL A C 1
ATOM 622 O O . VAL A 1 79 ? 17.842 4.574 3.841 1.00 35.34 79 VAL A O 1
ATOM 625 N N . ILE A 1 80 ? 16.565 6.139 4.832 1.00 35.12 80 ILE A N 1
ATOM 626 C CA . ILE A 1 80 ? 16.269 5.431 6.091 1.00 35.12 80 ILE A CA 1
ATOM 627 C C . ILE A 1 80 ? 14.899 5.903 6.613 1.00 35.12 80 ILE A C 1
ATOM 629 O O . ILE A 1 80 ? 14.802 6.991 7.167 1.00 35.12 80 ILE A O 1
ATOM 633 N N . GLN A 1 81 ? 13.855 5.078 6.473 1.00 36.44 81 GLN A N 1
ATOM 634 C CA . GLN A 1 81 ? 12.689 5.006 7.373 1.00 36.44 81 GLN A CA 1
ATOM 635 C C . GLN A 1 81 ? 12.115 3.590 7.297 1.00 36.44 81 GLN A C 1
ATOM 637 O O . GLN A 1 81 ? 12.080 3.001 6.217 1.00 36.44 81 GLN A O 1
ATOM 642 N N . LYS A 1 82 ? 11.727 3.018 8.442 1.00 44.31 82 LYS A N 1
ATOM 643 C CA . LYS A 1 82 ? 11.372 1.594 8.517 1.00 44.31 82 LYS A CA 1
ATOM 644 C C . LYS A 1 82 ? 9.904 1.293 8.224 1.00 44.31 82 LYS A C 1
ATOM 646 O O . LYS A 1 82 ? 9.638 0.185 7.786 1.00 44.31 82 LYS A O 1
ATOM 651 N N . GLU A 1 83 ? 8.981 2.242 8.364 1.00 47.66 83 GLU A N 1
ATOM 652 C CA . GLU A 1 83 ? 7.553 2.040 8.068 1.00 47.66 83 GLU A CA 1
ATOM 653 C C . GLU A 1 83 ? 6.904 3.389 7.702 1.00 47.66 83 GLU A C 1
ATOM 655 O O . GLU A 1 83 ? 7.356 4.426 8.199 1.00 47.66 83 GLU A O 1
ATOM 660 N N . PRO A 1 84 ? 5.875 3.431 6.832 1.00 57.31 84 PRO A N 1
ATOM 661 C CA . PRO A 1 84 ? 5.208 4.683 6.497 1.00 57.31 84 PRO A CA 1
ATOM 662 C C . PRO A 1 84 ? 4.359 5.169 7.680 1.00 57.31 84 PRO A C 1
ATOM 664 O O . PRO A 1 84 ? 3.291 4.626 7.959 1.00 57.31 84 PRO A O 1
ATOM 667 N N . LEU A 1 85 ? 4.804 6.233 8.350 1.00 65.81 85 LEU A N 1
ATOM 668 C CA . LEU A 1 85 ? 3.946 7.013 9.239 1.00 65.81 85 LEU A CA 1
ATOM 669 C C . LEU A 1 85 ? 3.171 8.028 8.395 1.00 65.81 85 LEU A C 1
ATOM 671 O O . LEU A 1 85 ? 3.743 8.988 7.875 1.00 65.81 85 LEU A O 1
ATOM 675 N N . CYS A 1 86 ? 1.863 7.827 8.260 1.00 79.44 86 CYS A N 1
ATOM 676 C CA . CYS A 1 86 ? 0.999 8.780 7.575 1.00 79.44 86 CYS A CA 1
ATOM 677 C C . CYS A 1 86 ? 0.878 10.046 8.431 1.00 79.44 86 CYS A C 1
ATOM 679 O O . CYS A 1 86 ? 0.224 10.030 9.472 1.00 79.44 86 CYS A O 1
ATOM 681 N N . ARG A 1 87 ? 1.518 11.144 8.024 1.00 83.19 87 ARG A N 1
ATOM 682 C CA . ARG A 1 87 ? 1.477 12.410 8.762 1.00 83.19 87 ARG A CA 1
ATOM 683 C C . ARG A 1 87 ? 0.905 13.516 7.895 1.00 83.19 87 ARG A C 1
ATOM 685 O O . ARG A 1 87 ? 1.531 13.877 6.901 1.00 83.19 87 ARG A O 1
ATOM 692 N N . TRP A 1 88 ? -0.235 14.070 8.313 1.00 82.12 88 TRP A N 1
ATOM 693 C CA . TRP A 1 88 ? -1.058 14.981 7.507 1.00 82.12 88 TRP A CA 1
ATOM 694 C C . TRP A 1 88 ? -1.504 14.377 6.161 1.00 82.12 88 TRP A C 1
ATOM 696 O O . TRP A 1 88 ? -0.993 13.362 5.704 1.00 82.12 88 TRP A O 1
ATOM 706 N N . GLY A 1 89 ? -2.440 15.025 5.469 1.00 89.25 89 GLY A N 1
ATOM 707 C CA . GLY A 1 89 ? -2.750 14.694 4.073 1.00 89.25 89 GLY A CA 1
ATOM 708 C C . GLY A 1 89 ? -3.642 13.464 3.879 1.00 89.25 89 GLY A C 1
ATOM 709 O 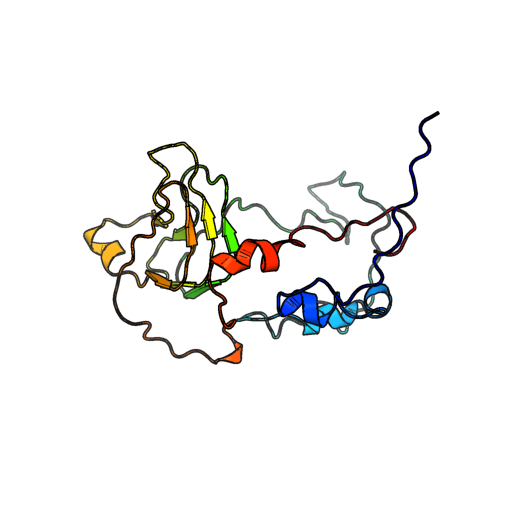O . GLY A 1 89 ? -4.448 13.124 4.740 1.00 89.25 89 GLY A O 1
ATOM 710 N N . PHE A 1 90 ? -3.551 12.855 2.692 1.00 91.06 90 PHE A N 1
ATOM 711 C CA . PHE A 1 90 ? -4.431 11.776 2.237 1.00 91.06 90 PHE A CA 1
ATOM 712 C C . PHE A 1 90 ? -3.629 10.584 1.720 1.00 91.06 90 PHE A C 1
ATOM 714 O O . PHE A 1 90 ? -2.729 10.760 0.898 1.00 91.06 90 PHE A O 1
ATOM 721 N N . PHE A 1 91 ? -4.022 9.381 2.134 1.00 93.00 91 PHE A N 1
ATOM 722 C CA . PHE A 1 91 ? -3.392 8.130 1.735 1.00 93.00 91 PHE A CA 1
ATOM 723 C C . PHE A 1 91 ? -4.440 7.139 1.242 1.00 93.00 91 PHE A C 1
ATOM 725 O O . PHE A 1 91 ? -5.411 6.838 1.935 1.00 93.00 91 PHE A O 1
ATOM 732 N N . HIS A 1 92 ? -4.204 6.603 0.046 1.00 94.50 92 HIS A N 1
ATOM 733 C CA . HIS A 1 92 ? -4.969 5.490 -0.502 1.00 94.50 92 HIS A CA 1
ATOM 734 C C . HIS A 1 92 ? -4.149 4.210 -0.366 1.00 94.50 92 HIS A C 1
ATOM 736 O O . HIS A 1 92 ? -3.185 4.004 -1.102 1.00 94.50 92 HIS A O 1
ATOM 742 N N . VAL A 1 93 ? -4.510 3.375 0.605 1.00 94.38 93 VAL A N 1
ATOM 743 C CA . VAL A 1 93 ? -3.838 2.105 0.891 1.00 94.38 93 VAL A CA 1
ATOM 744 C C . VAL A 1 93 ? -4.649 0.997 0.236 1.00 94.38 93 VAL A C 1
ATOM 746 O O . VAL A 1 93 ? -5.744 0.683 0.689 1.00 94.38 93 VAL A O 1
ATOM 749 N N . VAL A 1 94 ? -4.148 0.423 -0.856 1.00 96.19 94 VAL A N 1
ATOM 750 C CA . VAL A 1 94 ? -4.958 -0.439 -1.729 1.00 96.19 94 VAL A CA 1
ATOM 751 C C . VAL A 1 94 ? -4.239 -1.713 -2.160 1.00 96.19 94 VAL A C 1
ATOM 753 O O . VAL A 1 94 ? -3.125 -1.657 -2.678 1.00 96.19 94 VAL A O 1
ATOM 756 N N . ASN A 1 95 ? -4.911 -2.858 -1.995 1.00 96.94 95 ASN A N 1
ATOM 757 C CA . ASN A 1 95 ? -4.463 -4.190 -2.423 1.00 96.94 95 ASN A CA 1
ATOM 758 C C . ASN A 1 95 ? -3.044 -4.612 -1.981 1.00 96.94 95 ASN A C 1
ATOM 760 O O . ASN A 1 95 ? -2.326 -5.277 -2.733 1.00 96.94 95 ASN A O 1
ATOM 764 N N . ASN A 1 96 ? -2.661 -4.278 -0.750 1.00 93.69 96 ASN A N 1
ATOM 765 C CA . ASN A 1 96 ? -1.414 -4.706 -0.115 1.00 93.69 96 ASN A CA 1
ATOM 766 C C . ASN A 1 96 ? -1.615 -5.969 0.741 1.00 93.69 96 ASN A C 1
ATOM 768 O O . ASN A 1 96 ? -2.696 -6.187 1.290 1.00 93.69 96 ASN A O 1
ATOM 772 N N . ASP A 1 97 ? -0.564 -6.787 0.859 1.00 94.94 97 ASP A N 1
ATOM 773 C CA . ASP A 1 97 ? -0.532 -7.995 1.700 1.00 94.94 97 ASP A CA 1
ATOM 774 C C . ASP A 1 97 ? 0.321 -7.720 2.942 1.00 94.94 97 ASP A C 1
ATOM 776 O O . ASP A 1 97 ? 1.552 -7.692 2.870 1.00 94.94 97 ASP A O 1
ATOM 780 N N . TYR A 1 98 ? -0.330 -7.475 4.074 1.00 91.56 98 TYR A N 1
ATOM 781 C CA . TYR A 1 98 ? 0.328 -7.227 5.348 1.00 91.56 98 TYR A CA 1
ATOM 782 C C . TYR A 1 98 ? 0.423 -8.522 6.138 1.00 91.56 98 TYR A C 1
ATOM 784 O O . TYR A 1 98 ? -0.578 -9.170 6.456 1.00 91.56 98 TYR A O 1
ATOM 792 N N . THR A 1 99 ? 1.650 -8.878 6.491 1.00 86.69 99 THR A N 1
ATOM 793 C CA . THR A 1 99 ? 1.950 -10.041 7.321 1.00 86.69 99 THR A CA 1
ATOM 794 C C . THR A 1 99 ? 3.037 -9.667 8.318 1.00 86.69 99 THR A C 1
ATOM 796 O O . THR A 1 99 ? 3.849 -8.788 8.030 1.00 86.69 99 THR A O 1
ATOM 799 N N . HIS A 1 100 ? 3.070 -10.344 9.467 1.00 81.19 100 HIS A N 1
ATOM 800 C CA . HIS A 1 100 ? 4.186 -10.278 10.421 1.00 81.19 100 HIS A CA 1
ATOM 801 C C . HIS A 1 100 ? 4.555 -8.864 10.906 1.00 81.19 100 HIS A C 1
ATOM 803 O O . HIS A 1 100 ? 5.725 -8.598 11.181 1.00 81.19 100 HIS A O 1
ATOM 809 N N . TRP A 1 101 ? 3.590 -7.947 11.032 1.00 81.56 101 TRP A N 1
ATOM 810 C CA . TRP A 1 101 ? 3.882 -6.671 11.685 1.00 81.56 101 TRP A CA 1
ATOM 811 C C . TRP A 1 101 ? 4.187 -6.895 13.168 1.00 81.56 101 TRP A C 1
ATOM 813 O O . TRP A 1 101 ? 3.626 -7.785 13.808 1.00 81.56 101 TRP A O 1
ATOM 823 N N . LEU A 1 102 ? 5.092 -6.088 13.718 1.00 70.25 102 LEU A N 1
ATOM 824 C CA . LEU A 1 102 ? 5.509 -6.224 15.115 1.00 70.25 102 LEU A CA 1
ATOM 825 C C . LEU A 1 102 ? 4.504 -5.581 16.076 1.00 70.25 102 LEU A C 1
ATOM 827 O O . LEU A 1 102 ? 4.204 -6.148 17.124 1.00 70.25 102 LEU A O 1
ATOM 831 N N . MET A 1 103 ? 3.981 -4.406 15.711 1.00 74.31 103 MET A N 1
ATOM 832 C CA . MET A 1 103 ? 3.080 -3.619 16.561 1.00 74.31 103 MET A CA 1
ATOM 833 C C . MET A 1 103 ? 1.771 -3.258 15.860 1.00 74.31 103 MET A C 1
ATOM 835 O O . MET A 1 103 ? 0.705 -3.481 16.418 1.00 74.31 103 MET A O 1
ATOM 839 N N . TYR A 1 104 ? 1.849 -2.713 14.647 1.00 84.50 104 TYR A N 1
ATOM 840 C CA . TYR A 1 104 ? 0.705 -2.325 13.821 1.00 84.50 104 TYR A CA 1
ATOM 841 C C . TYR A 1 104 ? 1.126 -2.338 12.347 1.00 84.50 104 TYR A C 1
ATOM 843 O O . TYR A 1 104 ? 2.317 -2.314 12.049 1.00 84.50 104 TYR A O 1
ATOM 851 N N . ALA A 1 105 ? 0.166 -2.367 11.423 1.00 86.12 105 ALA A N 1
ATOM 852 C CA . ALA A 1 105 ? 0.444 -2.349 9.985 1.00 86.12 105 ALA A CA 1
ATOM 853 C C . ALA A 1 105 ? 0.283 -0.953 9.360 1.00 86.12 105 ALA A C 1
ATOM 855 O O . ALA A 1 105 ? 0.964 -0.629 8.388 1.00 86.12 105 ALA A O 1
ATOM 856 N N . ILE A 1 106 ? -0.614 -0.123 9.903 1.00 89.81 106 ILE A N 1
ATOM 857 C CA . ILE A 1 106 ? -0.873 1.241 9.429 1.00 89.81 106 ILE A CA 1
ATOM 858 C C . ILE A 1 106 ? -0.834 2.206 10.610 1.00 89.81 106 ILE A C 1
ATOM 860 O O . ILE A 1 106 ? -1.611 2.081 11.556 1.00 89.81 106 ILE A O 1
ATOM 864 N N . GLY A 1 107 ? 0.063 3.187 10.541 1.00 86.69 107 GLY A N 1
ATOM 865 C CA . GLY A 1 107 ? 0.215 4.219 11.560 1.00 86.69 107 GLY A CA 1
ATOM 866 C C . GLY A 1 107 ? -0.047 5.612 11.013 1.00 86.69 107 GLY A C 1
ATOM 867 O O . GLY A 1 107 ? 0.223 5.892 9.842 1.00 86.69 107 GLY A O 1
ATOM 868 N N . GLY A 1 108 ? -0.503 6.516 11.876 1.00 88.19 108 GLY A N 1
ATOM 869 C CA . GLY A 1 108 ? -0.625 7.918 11.507 1.00 88.19 108 GLY A CA 1
ATOM 870 C C . GLY A 1 108 ? -0.546 8.883 12.680 1.00 88.19 108 GLY A C 1
ATOM 871 O O . GLY A 1 108 ? -0.851 8.523 13.814 1.00 88.19 108 GLY A O 1
ATOM 872 N N . SER A 1 109 ? -0.130 10.113 12.393 1.00 86.56 109 SER A N 1
ATOM 873 C CA . SER A 1 109 ? -0.098 11.223 13.345 1.00 86.56 109 SER A CA 1
ATOM 874 C C . SER A 1 109 ? -0.562 12.511 12.679 1.00 86.56 109 SER A C 1
ATOM 876 O O . SER A 1 109 ? -0.467 12.664 11.460 1.00 86.56 109 SER A O 1
ATOM 878 N N . LYS A 1 110 ? -1.054 13.465 13.475 1.00 88.81 110 LYS A N 1
ATOM 879 C CA . LYS A 1 110 ? -1.508 14.768 12.967 1.00 88.81 110 LYS A CA 1
ATOM 880 C C . LYS A 1 110 ? -2.617 14.647 11.904 1.00 88.81 110 LYS A C 1
ATOM 882 O O . LYS A 1 110 ? -2.476 15.121 10.781 1.00 88.81 110 LYS A O 1
ATOM 887 N N . ALA A 1 111 ? -3.712 13.980 12.265 1.00 90.12 111 ALA A N 1
ATOM 888 C CA . ALA A 1 111 ? -4.959 13.934 11.494 1.00 90.12 111 ALA A CA 1
ATOM 889 C C . ALA A 1 111 ? -4.824 13.604 9.985 1.00 90.12 111 ALA A C 1
ATOM 891 O O . ALA A 1 111 ? -5.351 14.340 9.145 1.00 90.12 111 ALA A O 1
ATOM 892 N N . PRO A 1 112 ? -4.139 12.510 9.594 1.00 92.56 112 PRO A N 1
ATOM 893 C CA . PRO A 1 112 ? -4.154 12.063 8.208 1.00 92.56 112 PRO A CA 1
ATOM 894 C C . PRO A 1 112 ? -5.532 11.479 7.861 1.00 92.56 112 PRO A C 1
ATOM 896 O O . PRO A 1 112 ? -6.217 10.909 8.713 1.00 92.56 112 PRO A O 1
ATOM 899 N N . THR A 1 113 ? -5.907 11.563 6.589 1.00 93.81 113 THR A N 1
ATOM 900 C CA . THR A 1 113 ? -7.009 10.781 6.018 1.00 93.81 113 THR A CA 1
ATOM 901 C C . THR A 1 113 ? -6.448 9.502 5.408 1.00 93.81 113 THR A C 1
ATOM 903 O O . THR A 1 113 ? -5.608 9.576 4.508 1.00 93.81 113 THR A O 1
ATOM 906 N N . ILE A 1 114 ? -6.904 8.338 5.867 1.00 94.31 114 ILE A N 1
ATOM 907 C CA . ILE A 1 114 ? -6.456 7.033 5.369 1.00 94.31 114 ILE A CA 1
ATOM 908 C C . ILE A 1 114 ? -7.655 6.252 4.855 1.00 94.31 114 ILE A C 1
ATOM 910 O O . ILE A 1 114 ? -8.598 5.985 5.590 1.00 94.31 114 ILE A O 1
ATOM 914 N N . ILE A 1 115 ? -7.588 5.841 3.594 1.00 95.12 115 ILE A N 1
ATOM 915 C CA . ILE A 1 115 ? -8.597 4.992 2.969 1.00 95.12 115 ILE A CA 1
ATOM 916 C C . ILE A 1 115 ? -7.940 3.657 2.636 1.00 95.12 115 ILE A C 1
ATOM 918 O O . ILE A 1 115 ? -7.135 3.576 1.704 1.00 95.12 115 ILE A O 1
ATOM 922 N N . SER A 1 116 ? -8.252 2.640 3.437 1.00 96.50 116 SER A N 1
ATOM 923 C CA . SER A 1 116 ? -7.829 1.252 3.259 1.00 96.50 116 SER A CA 1
ATOM 924 C C . SER A 1 116 ? -8.862 0.507 2.421 1.00 96.50 116 SER A C 1
ATOM 926 O O . SER A 1 116 ? -10.035 0.472 2.786 1.00 96.50 116 SER A O 1
ATOM 928 N N . GLN A 1 117 ? -8.457 -0.048 1.277 1.00 97.56 117 GLN A N 1
ATOM 929 C CA . GLN A 1 117 ? -9.367 -0.789 0.404 1.00 97.56 117 GLN A CA 1
ATOM 930 C C . GLN A 1 117 ? -8.747 -2.064 -0.157 1.00 97.56 117 GLN A C 1
ATOM 932 O O . GLN A 1 117 ? -7.729 -2.033 -0.863 1.00 97.56 117 GLN A O 1
ATOM 937 N N . GLY A 1 118 ? -9.418 -3.193 0.051 1.00 97.81 118 GLY A N 1
ATOM 938 C CA . GLY A 1 118 ? -9.050 -4.447 -0.589 1.00 97.81 118 GLY A CA 1
ATOM 939 C C . GLY A 1 118 ? -7.686 -5.001 -0.179 1.00 97.81 118 GLY A C 1
ATOM 940 O O . GLY A 1 118 ? -7.077 -5.755 -0.936 1.00 97.81 118 GLY A O 1
ATOM 941 N N . ASN A 1 119 ? -7.142 -4.590 0.956 1.00 97.69 119 ASN A N 1
ATOM 942 C CA . ASN A 1 119 ? -5.912 -5.124 1.520 1.00 97.69 119 ASN A CA 1
ATOM 943 C C . ASN A 1 119 ? -6.177 -6.470 2.205 1.00 97.69 119 ASN A C 1
ATOM 945 O O . ASN A 1 119 ? -7.315 -6.874 2.443 1.00 97.69 119 ASN A O 1
ATOM 949 N N . ARG A 1 120 ? -5.101 -7.184 2.524 1.00 97.94 120 ARG A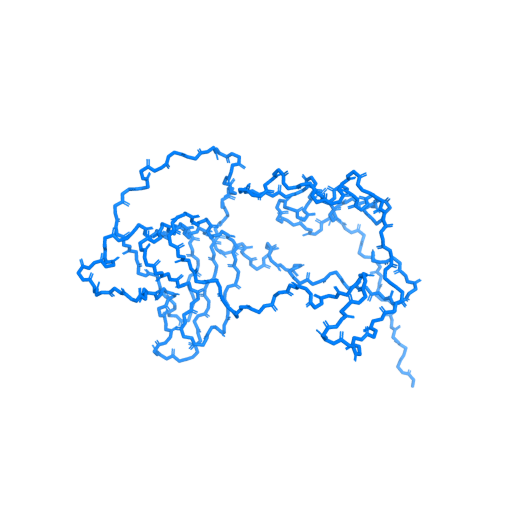 N 1
ATOM 950 C CA . ARG A 1 120 ? -5.143 -8.397 3.335 1.00 97.94 120 ARG A CA 1
ATOM 951 C C . ARG A 1 120 ? -4.254 -8.212 4.554 1.00 97.94 120 ARG A C 1
ATOM 953 O O . ARG A 1 120 ? -3.104 -7.809 4.414 1.00 97.94 120 ARG A O 1
ATOM 960 N N . TYR A 1 121 ? -4.786 -8.533 5.727 1.00 97.31 121 TYR A N 1
ATOM 961 C CA . TYR A 1 121 ? -4.123 -8.382 7.017 1.00 97.31 121 TYR A CA 1
ATOM 962 C C . TYR A 1 121 ? -4.100 -9.723 7.742 1.00 97.31 121 TYR A C 1
ATOM 964 O O . TYR A 1 121 ? -5.149 -10.238 8.125 1.00 97.31 121 TYR A O 1
ATOM 972 N N . ILE A 1 122 ? -2.909 -10.280 7.954 1.00 95.62 122 ILE A N 1
ATOM 973 C CA . ILE A 1 122 ? -2.715 -11.464 8.798 1.00 95.62 122 ILE A CA 1
ATOM 974 C C . ILE A 1 122 ? -2.051 -11.031 10.095 1.00 95.62 122 ILE A C 1
ATOM 976 O O . ILE A 1 122 ? -0.859 -10.706 10.101 1.00 95.62 122 ILE A O 1
ATOM 980 N N . ALA A 1 123 ? -2.817 -11.029 11.186 1.00 92.88 123 ALA A N 1
ATOM 981 C CA . ALA A 1 123 ? -2.267 -10.611 12.463 1.00 92.88 123 ALA A CA 1
ATOM 982 C C . ALA A 1 123 ? -1.179 -11.571 12.964 1.00 92.88 123 ALA A C 1
ATOM 984 O O . ALA A 1 123 ? -1.304 -12.789 12.810 1.00 92.88 123 ALA A O 1
ATOM 985 N N . PRO A 1 124 ? -0.119 -11.044 13.603 1.00 85.88 124 PRO A N 1
ATOM 986 C CA . PRO A 1 124 ? 0.886 -11.873 14.249 1.00 85.88 124 PRO A CA 1
ATOM 987 C C . PRO A 1 124 ? 0.266 -12.670 15.415 1.00 85.88 124 PRO A C 1
ATOM 989 O O . PRO A 1 124 ? -0.806 -12.315 15.918 1.00 85.88 124 PRO A O 1
ATOM 992 N N . PRO A 1 125 ? 0.949 -13.713 15.922 1.00 88.31 125 PRO A N 1
ATOM 993 C CA . PRO A 1 125 ? 0.499 -14.460 17.101 1.00 88.31 125 PRO A CA 1
ATOM 994 C C . PRO A 1 125 ? 0.341 -13.597 18.365 1.00 88.31 125 PRO A C 1
ATOM 996 O O . PRO A 1 125 ? -0.431 -13.942 19.253 1.00 88.31 125 PRO A O 1
ATOM 999 N N . ASN A 1 126 ? 1.041 -12.460 18.439 1.00 83.88 126 ASN A N 1
ATOM 1000 C CA . ASN A 1 126 ? 0.951 -11.520 19.551 1.00 83.88 126 ASN A CA 1
ATOM 1001 C C . ASN A 1 126 ? -0.469 -10.933 19.682 1.00 83.88 126 ASN A C 1
ATOM 1003 O O . ASN A 1 126 ? -0.935 -10.197 18.810 1.00 83.88 126 ASN A O 1
ATOM 1007 N N . LEU A 1 127 ? -1.133 -11.216 20.807 1.00 89.94 127 LEU A N 1
ATOM 1008 C CA . LEU A 1 127 ? -2.482 -10.725 21.108 1.00 89.94 127 LEU A CA 1
ATOM 1009 C C . LEU A 1 127 ? -2.553 -9.194 21.232 1.00 89.94 127 LEU A C 1
ATOM 1011 O O . LEU A 1 127 ? -3.591 -8.611 20.936 1.00 89.94 127 LEU A O 1
ATOM 1015 N N . ALA A 1 128 ? -1.452 -8.529 21.591 1.00 83.25 128 ALA A N 1
ATOM 1016 C CA . ALA A 1 128 ? -1.394 -7.068 21.676 1.00 83.25 128 ALA A CA 1
ATOM 1017 C C . ALA A 1 128 ? -1.272 -6.373 20.305 1.00 83.25 128 ALA A C 1
ATOM 1019 O O . ALA A 1 128 ? -1.368 -5.152 20.230 1.00 83.25 128 ALA A O 1
ATOM 1020 N N . ALA A 1 129 ? -1.060 -7.131 19.224 1.00 86.06 129 ALA A N 1
ATOM 1021 C CA . ALA A 1 129 ? -0.828 -6.605 17.877 1.00 86.06 129 ALA A CA 1
ATOM 1022 C C . ALA A 1 129 ? -1.925 -7.029 16.879 1.00 86.06 129 ALA A C 1
ATOM 1024 O O . ALA A 1 129 ? -1.678 -7.129 15.678 1.00 86.06 129 ALA A O 1
ATOM 1025 N N . LYS A 1 130 ? -3.146 -7.302 17.360 1.00 93.25 130 LYS A N 1
ATOM 1026 C CA . LYS A 1 130 ? -4.298 -7.641 16.503 1.00 93.25 130 LYS A CA 1
ATOM 1027 C C . LYS A 1 130 ? -4.889 -6.429 15.782 1.00 93.25 130 LYS A C 1
ATOM 1029 O O . LYS A 1 130 ? -5.403 -6.562 14.672 1.00 93.25 130 LYS A O 1
ATOM 1034 N N . GLN A 1 131 ? -4.774 -5.248 16.378 1.00 93.69 131 GLN A N 1
ATOM 1035 C CA . GLN A 1 131 ? -5.217 -4.016 15.744 1.00 93.69 131 GLN A CA 1
ATOM 1036 C C . GLN A 1 131 ? -4.265 -3.631 14.605 1.00 93.69 131 GLN A C 1
ATOM 1038 O O . GLN A 1 131 ? -3.064 -3.462 14.802 1.00 93.69 131 GLN A O 1
ATOM 1043 N N . VAL A 1 132 ? -4.817 -3.463 13.405 1.00 93.25 132 VAL A N 1
ATOM 1044 C CA . VAL A 1 132 ? -4.078 -3.043 12.203 1.00 93.25 132 VAL A CA 1
ATOM 1045 C C . VAL A 1 132 ? -3.580 -1.602 12.329 1.00 93.25 132 VAL A C 1
ATOM 1047 O O . VAL A 1 132 ? -2.514 -1.265 11.811 1.00 93.25 132 VAL A O 1
ATOM 1050 N N . THR A 1 133 ? -4.356 -0.759 13.007 1.00 93.31 133 THR A N 1
ATOM 1051 C CA . THR A 1 133 ? -4.191 0.693 13.061 1.00 93.31 133 THR A CA 1
ATOM 1052 C C . THR A 1 133 ? -3.518 1.179 14.341 1.00 93.31 133 THR A C 1
ATOM 1054 O O . THR A 1 133 ? -3.795 0.674 15.428 1.00 93.31 133 THR A O 1
ATOM 1057 N N . LYS A 1 134 ? -2.678 2.217 14.227 1.00 89.75 134 LYS A N 1
ATOM 1058 C CA . LYS A 1 134 ? -2.121 2.942 15.377 1.00 89.75 134 LYS A CA 1
ATOM 1059 C C . LYS A 1 134 ? -2.106 4.454 15.163 1.00 89.75 134 LYS A C 1
ATOM 1061 O O . LYS A 1 134 ? -1.421 4.965 14.277 1.00 89.75 134 LYS A O 1
ATOM 1066 N N . GLN A 1 135 ? -2.824 5.174 16.016 1.00 90.50 135 GLN A N 1
ATOM 1067 C CA . GLN A 1 135 ? -2.805 6.631 16.084 1.00 90.50 135 GLN A CA 1
ATOM 1068 C C . GLN A 1 135 ? -1.720 7.086 17.066 1.00 90.50 135 GLN A C 1
ATOM 1070 O O . GLN A 1 135 ? -1.621 6.570 18.181 1.00 90.50 135 GLN A O 1
ATOM 1075 N N . HIS A 1 136 ? -0.890 8.033 16.634 1.00 83.12 136 HIS A N 1
ATOM 1076 C CA . HIS A 1 136 ? 0.237 8.564 17.401 1.00 83.12 136 HIS A CA 1
ATOM 1077 C C . HIS A 1 136 ? 0.037 10.043 17.725 1.00 83.12 136 HIS A C 1
ATOM 1079 O O . HIS A 1 136 ? -0.548 10.786 16.935 1.00 83.12 136 HIS A O 1
ATOM 1085 N N . ASP A 1 137 ? 0.590 10.467 18.861 1.00 85.56 137 ASP A N 1
ATOM 1086 C CA . ASP A 1 137 ? 0.650 11.866 19.308 1.00 85.56 137 ASP A CA 1
ATOM 1087 C C . ASP A 1 137 ? -0.711 12.572 19.433 1.00 85.56 137 ASP A C 1
ATOM 1089 O O . ASP A 1 137 ? -0.793 13.791 19.263 1.00 85.56 137 ASP A O 1
ATOM 1093 N N . ALA A 1 138 ? -1.770 11.808 19.709 1.00 88.31 138 ALA A N 1
ATOM 1094 C CA . ALA A 1 138 ? -3.119 12.313 19.927 1.00 88.31 138 ALA A CA 1
ATOM 1095 C C . ALA A 1 138 ? -3.878 11.421 20.927 1.00 88.31 138 ALA A C 1
ATOM 1097 O O . ALA A 1 138 ? -3.762 10.193 20.853 1.00 88.31 138 ALA A O 1
ATOM 1098 N N . PRO A 1 139 ? -4.663 11.998 21.854 1.00 93.25 139 PRO A N 1
ATOM 1099 C CA . PRO A 1 139 ? -5.587 11.238 22.691 1.00 93.25 139 PRO A CA 1
ATOM 1100 C C . PRO A 1 139 ? -6.790 10.740 21.876 1.00 93.25 139 PRO A C 1
ATOM 1102 O O . PRO A 1 139 ? -7.109 11.276 20.815 1.00 93.25 139 PRO A O 1
ATOM 1105 N N . GLU A 1 140 ? -7.505 9.740 22.394 1.00 91.94 140 GLU A N 1
ATOM 1106 C CA . GLU A 1 140 ? -8.695 9.169 21.738 1.00 91.94 140 GLU A CA 1
ATOM 1107 C C . GLU A 1 140 ? -9.795 10.187 21.458 1.00 91.94 140 GLU A C 1
ATOM 1109 O O . GLU A 1 140 ? -10.433 10.129 20.409 1.00 91.94 140 GLU A O 1
ATOM 1114 N N . SER A 1 141 ? -9.963 11.181 22.331 1.00 93.56 141 SER A N 1
ATOM 1115 C CA . SER A 1 141 ? -10.894 12.290 22.112 1.00 93.56 141 SER A CA 1
ATOM 1116 C C . SER A 1 141 ? -10.631 13.058 20.813 1.00 93.56 141 SER A C 1
ATOM 1118 O O . SER A 1 141 ? -11.577 13.586 20.227 1.00 93.56 141 SER A O 1
ATOM 1120 N N . GLU A 1 142 ? -9.379 13.088 20.356 1.00 93.62 142 GLU A N 1
ATOM 1121 C CA . GLU A 1 142 ? -8.950 13.730 19.120 1.00 93.62 142 GLU A CA 1
ATOM 1122 C C . GLU A 1 142 ? -8.960 12.741 17.951 1.00 93.62 142 GLU A C 1
ATOM 1124 O O . GLU A 1 142 ? -9.640 12.984 16.949 1.00 93.62 142 GLU A O 1
ATOM 1129 N N . TRP A 1 143 ? -8.230 11.623 18.068 1.00 93.12 143 TRP A N 1
ATOM 1130 C CA . TRP A 1 143 ? -7.977 10.753 16.916 1.00 93.12 143 TRP A CA 1
ATOM 1131 C C . TRP A 1 143 ? -9.212 10.001 16.427 1.00 93.12 143 TRP A C 1
ATOM 1133 O O . TRP A 1 143 ? -9.281 9.671 15.245 1.00 93.12 143 TRP A O 1
ATOM 1143 N N . LYS A 1 144 ? -10.236 9.817 17.271 1.00 93.19 144 LYS A N 1
ATOM 1144 C CA . LYS A 1 144 ? -11.528 9.247 16.852 1.00 93.19 144 LYS A CA 1
ATOM 1145 C C . LYS A 1 144 ? -12.232 10.060 15.755 1.00 93.19 144 LYS A C 1
ATOM 1147 O O . LYS A 1 144 ? -13.119 9.542 15.080 1.00 93.19 144 LYS A O 1
ATOM 1152 N N . ASN A 1 145 ? -11.843 11.326 15.578 1.00 93.00 145 ASN A N 1
ATOM 1153 C CA . ASN A 1 145 ? -12.385 12.214 14.550 1.00 93.00 145 ASN A CA 1
ATOM 1154 C C . ASN A 1 145 ? -11.568 12.188 13.246 1.00 93.00 145 ASN A C 1
ATOM 1156 O O . ASN A 1 145 ? -11.974 12.805 12.262 1.00 93.00 145 ASN A O 1
ATOM 1160 N N . TRP A 1 146 ? -10.413 11.514 13.213 1.00 94.25 146 TRP A N 1
ATOM 1161 C CA . TRP A 1 146 ? -9.619 11.373 11.990 1.00 94.25 146 TRP A CA 1
ATOM 1162 C C . TRP A 1 146 ? -10.343 10.469 10.996 1.00 94.25 146 TRP A C 1
ATOM 1164 O O . TRP A 1 146 ? -10.979 9.507 11.401 1.00 94.25 146 TRP A O 1
ATOM 1174 N N . VAL A 1 147 ? -10.236 10.746 9.698 1.00 95.25 147 VAL A N 1
ATOM 1175 C CA . VAL A 1 147 ? -10.996 10.027 8.660 1.00 95.25 147 VAL A CA 1
ATOM 1176 C C . VAL A 1 147 ? -10.242 8.772 8.226 1.00 95.25 147 VAL A C 1
ATOM 1178 O O . VAL A 1 147 ? -9.358 8.846 7.366 1.00 95.25 147 VAL A O 1
ATOM 1181 N N . TRP A 1 148 ? -10.514 7.640 8.877 1.00 95.75 148 TRP A N 1
ATOM 1182 C CA . TRP A 1 148 ? -9.859 6.358 8.600 1.00 95.75 148 TRP A CA 1
ATOM 1183 C C . TRP A 1 148 ? -10.913 5.319 8.247 1.00 95.75 148 TRP A C 1
ATOM 1185 O O . TRP A 1 148 ? -11.649 4.871 9.121 1.00 95.75 148 TRP A O 1
ATOM 1195 N N . HIS A 1 149 ? -10.953 4.913 6.979 1.00 95.56 149 HIS A N 1
ATOM 1196 C CA . HIS A 1 149 ? -11.944 3.973 6.450 1.00 95.56 149 HIS A CA 1
ATOM 1197 C C . HIS A 1 149 ? -11.300 2.664 6.002 1.00 95.56 149 HIS A C 1
ATOM 1199 O O . HIS A 1 149 ? -10.154 2.655 5.549 1.00 95.56 149 HIS A O 1
ATOM 1205 N N . SER A 1 150 ? -12.064 1.577 6.105 1.00 96.75 150 SER A N 1
ATOM 1206 C CA . SER A 1 150 ? -11.712 0.239 5.626 1.00 96.75 150 SER A CA 1
ATOM 1207 C C . SER A 1 150 ? -12.868 -0.317 4.794 1.00 96.75 150 SER A C 1
A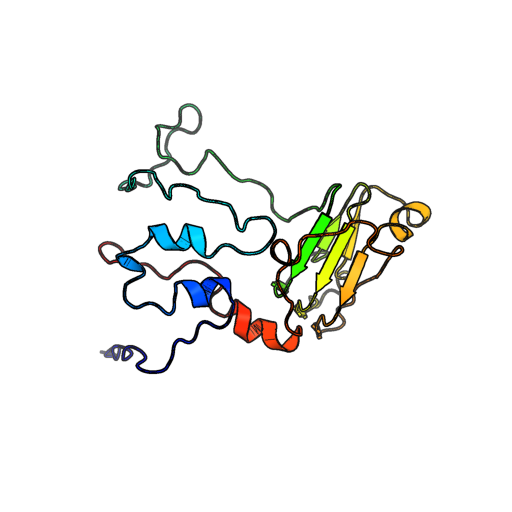TOM 1209 O O . SER A 1 150 ? -14.017 -0.274 5.231 1.00 96.75 150 SER A O 1
ATOM 1211 N N . GLU A 1 151 ? -12.577 -0.807 3.590 1.00 96.69 151 GLU A N 1
ATOM 1212 C CA . GLU A 1 151 ? -13.571 -1.341 2.649 1.00 96.69 151 GLU A CA 1
ATOM 1213 C C . GLU A 1 151 ? -13.020 -2.582 1.937 1.00 96.69 151 GLU A C 1
ATOM 1215 O O . GLU A 1 151 ? -11.913 -2.560 1.399 1.00 96.69 151 GLU A O 1
ATOM 1220 N N . ASP A 1 152 ? -13.785 -3.677 1.913 1.00 97.62 152 ASP A N 1
ATOM 1221 C CA . ASP A 1 152 ? -13.410 -4.944 1.258 1.00 97.62 152 ASP A CA 1
ATOM 1222 C C . ASP A 1 152 ? -12.040 -5.526 1.684 1.00 97.62 152 ASP A C 1
ATOM 1224 O O . ASP A 1 152 ? -11.455 -6.362 0.982 1.00 97.62 152 ASP A O 1
ATOM 1228 N N . ASP A 1 153 ? -11.520 -5.109 2.839 1.00 98.19 153 ASP A N 1
ATOM 1229 C CA . ASP A 1 153 ? -10.300 -5.651 3.425 1.00 98.19 153 ASP A CA 1
ATOM 1230 C C . ASP A 1 153 ? -10.540 -7.075 3.960 1.00 98.19 153 ASP A C 1
ATOM 1232 O O . ASP A 1 153 ? -11.579 -7.388 4.542 1.00 98.19 153 ASP A O 1
ATOM 1236 N N . LEU A 1 154 ? -9.558 -7.960 3.773 1.00 98.12 154 LEU A N 1
ATOM 1237 C CA . LEU A 1 154 ? -9.574 -9.318 4.312 1.00 98.12 154 LEU A CA 1
ATOM 1238 C C . LEU A 1 154 ? -8.752 -9.381 5.598 1.00 98.12 154 LEU A C 1
ATOM 1240 O O . LEU A 1 154 ? -7.525 -9.264 5.562 1.00 98.12 154 LEU A O 1
ATOM 1244 N N . PHE A 1 155 ? -9.419 -9.654 6.713 1.00 98.00 155 PHE A N 1
ATOM 1245 C CA . PHE A 1 155 ? -8.784 -9.841 8.012 1.00 98.00 155 PHE A CA 1
ATOM 1246 C C . PHE A 1 155 ? -8.642 -11.325 8.356 1.00 98.00 155 PHE A C 1
ATOM 1248 O O . PHE A 1 155 ? -9.573 -12.109 8.186 1.00 98.00 155 PHE A O 1
ATOM 1255 N N . MET A 1 156 ? -7.464 -11.717 8.835 1.00 97.88 156 MET A N 1
ATOM 1256 C CA . MET A 1 156 ? -7.132 -13.087 9.221 1.00 97.88 156 MET A CA 1
ATOM 1257 C C . MET A 1 156 ? -6.437 -13.102 10.585 1.00 97.88 156 MET A C 1
ATOM 1259 O O . MET A 1 156 ? -5.824 -12.113 10.992 1.00 97.88 156 MET A O 1
ATOM 1263 N N . GLU A 1 157 ? -6.514 -14.236 11.285 1.00 96.38 157 GLU A N 1
ATOM 1264 C CA . GLU A 1 157 ? -5.848 -14.450 12.582 1.00 96.38 157 GLU A CA 1
ATOM 1265 C C . GLU A 1 157 ? -6.239 -13.428 13.666 1.00 96.38 157 GLU A C 1
ATOM 1267 O O . GLU A 1 157 ? -5.436 -13.066 14.529 1.00 96.38 157 GLU A O 1
ATOM 1272 N N . GLY A 1 158 ? -7.482 -12.939 13.621 1.00 95.62 158 GLY A N 1
ATOM 1273 C CA . GLY A 1 158 ? -8.005 -11.952 14.567 1.00 95.62 158 GLY A CA 1
ATOM 1274 C C . GLY A 1 158 ? -7.571 -10.512 14.289 1.00 95.62 158 GLY A C 1
ATOM 1275 O O . GLY A 1 158 ? -7.756 -9.662 15.154 1.00 95.62 158 GLY A O 1
ATOM 1276 N N . ALA A 1 159 ? -6.991 -10.226 13.117 1.00 97.19 159 ALA A N 1
ATOM 1277 C CA . ALA A 1 159 ? -6.754 -8.852 12.689 1.00 97.19 159 ALA A CA 1
ATOM 1278 C C . ALA A 1 159 ? -8.066 -8.052 12.658 1.00 97.19 159 ALA A C 1
ATOM 1280 O O . ALA A 1 159 ? -9.110 -8.585 12.288 1.00 97.19 159 ALA A O 1
ATOM 1281 N N . TYR A 1 160 ? -8.011 -6.768 12.997 1.00 97.56 160 TYR A N 1
ATOM 1282 C CA . TYR A 1 160 ? -9.149 -5.866 12.820 1.00 97.56 160 TYR A CA 1
ATOM 1283 C C . TYR A 1 160 ? -8.694 -4.425 12.588 1.00 97.56 160 TYR A C 1
ATOM 1285 O O . TYR A 1 160 ? -7.588 -4.032 12.970 1.00 97.56 160 TYR A O 1
ATOM 1293 N N . PHE A 1 161 ? -9.563 -3.632 11.963 1.00 96.50 161 PHE A N 1
ATOM 1294 C CA . PHE A 1 161 ? -9.328 -2.222 11.672 1.00 96.50 161 PHE A CA 1
ATOM 1295 C C . PHE A 1 161 ? -10.310 -1.355 12.461 1.00 96.50 161 PHE A C 1
ATOM 1297 O O . PHE A 1 161 ? -11.523 -1.494 12.318 1.00 96.50 161 PHE A 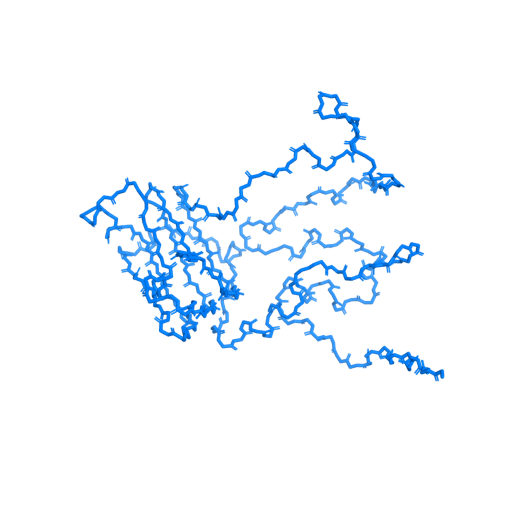O 1
ATOM 1304 N N . THR A 1 162 ? -9.790 -0.434 13.269 1.00 93.94 162 THR A N 1
ATOM 1305 C CA . THR A 1 162 ? -10.615 0.576 13.946 1.00 93.94 162 THR A CA 1
ATOM 1306 C C . THR A 1 162 ? -10.890 1.728 12.985 1.00 93.94 162 THR A C 1
ATOM 1308 O O . THR A 1 162 ? -9.988 2.517 12.700 1.00 93.94 162 THR A O 1
ATOM 1311 N N . VAL A 1 163 ? -12.118 1.782 12.465 1.00 93.62 163 VAL A N 1
ATOM 1312 C CA . VAL A 1 163 ? -12.620 2.846 11.580 1.00 93.62 163 VAL A CA 1
ATOM 1313 C C . VAL A 1 163 ? -12.950 4.086 12.412 1.00 93.62 163 VAL A C 1
ATOM 1315 O O . VAL A 1 163 ? -13.488 3.965 13.513 1.00 93.62 163 VAL A O 1
ATOM 1318 N N . THR A 1 164 ? -12.624 5.275 11.906 1.00 93.44 164 THR A N 1
ATOM 1319 C CA . THR A 1 164 ? -12.817 6.548 12.618 1.00 93.44 164 THR A CA 1
ATOM 1320 C C . THR A 1 164 ? -13.261 7.664 11.678 1.00 93.44 164 THR A C 1
ATOM 1322 O O . THR A 1 164 ? -12.981 7.623 10.478 1.00 93.44 164 THR A O 1
ATOM 1325 N N . GLY A 1 165 ? -13.883 8.700 12.251 1.00 81.75 165 GLY A N 1
ATOM 1326 C CA . GLY A 1 165 ? -14.224 9.945 11.557 1.00 81.75 165 GLY A CA 1
ATOM 1327 C C . GLY A 1 165 ? -15.275 9.831 10.442 1.00 81.75 165 GLY A C 1
ATOM 1328 O O . GLY A 1 165 ? -15.731 8.753 10.076 1.00 81.75 165 GLY A O 1
ATOM 1329 N N . GLY A 1 166 ? -15.690 10.999 9.937 1.00 81.06 166 GLY A N 1
ATOM 1330 C CA . GLY A 1 166 ? -16.792 11.168 8.980 1.00 81.06 166 GLY A CA 1
ATOM 1331 C C . GLY A 1 166 ? -16.413 10.991 7.505 1.00 81.06 166 GLY A C 1
ATOM 1332 O O . GLY A 1 166 ? -15.470 10.281 7.156 1.00 81.06 166 GLY A O 1
ATOM 1333 N N . ASP A 1 167 ? -17.160 11.652 6.620 1.00 79.75 167 ASP A N 1
ATOM 1334 C CA . ASP A 1 167 ? -16.994 11.507 5.172 1.00 79.75 167 ASP A CA 1
ATOM 1335 C C . ASP A 1 167 ? -15.675 12.085 4.650 1.00 79.75 167 ASP A C 1
ATOM 1337 O O . ASP A 1 167 ? -15.168 13.112 5.117 1.00 79.75 167 ASP A O 1
ATOM 1341 N N . VAL A 1 168 ? -15.160 11.464 3.590 1.00 82.69 168 VAL A N 1
ATOM 1342 C CA . VAL A 1 168 ? -14.025 11.981 2.823 1.00 82.69 168 VAL A CA 1
ATOM 1343 C C . VAL A 1 168 ? -14.457 13.244 2.077 1.00 82.69 168 VAL A C 1
ATOM 1345 O O . VAL A 1 168 ? -14.978 13.189 0.967 1.00 82.69 168 VAL A O 1
ATOM 1348 N N . GLN A 1 169 ? -14.209 14.406 2.679 1.00 78.69 169 GLN A N 1
ATOM 1349 C CA . GLN A 1 169 ? -14.624 15.706 2.129 1.00 78.69 169 GLN A CA 1
ATOM 1350 C C . GLN A 1 169 ? -13.924 16.058 0.805 1.00 78.69 169 GLN A C 1
ATOM 1352 O O . GLN A 1 169 ? -14.417 16.853 0.001 1.00 78.69 169 GLN A O 1
ATOM 1357 N N . ARG A 1 170 ? -12.743 15.483 0.558 1.00 82.62 170 ARG A N 1
ATOM 1358 C CA . ARG A 1 170 ? -11.933 15.797 -0.618 1.00 82.62 170 ARG A CA 1
ATOM 1359 C C . ARG A 1 170 ? -12.416 15.020 -1.842 1.00 82.62 170 ARG A C 1
ATOM 1361 O O . ARG A 1 170 ? -12.457 13.795 -1.846 1.00 82.62 170 ARG A O 1
ATOM 1368 N N . LYS A 1 171 ? -12.686 15.743 -2.930 1.00 86.06 171 LYS A N 1
ATOM 1369 C CA . LYS A 1 171 ? -12.930 15.148 -4.250 1.00 86.06 171 LYS A CA 1
ATOM 1370 C C . LYS A 1 171 ? -11.598 14.802 -4.917 1.00 86.06 171 LYS A C 1
ATOM 1372 O O . LYS A 1 171 ? -10.708 15.647 -5.005 1.00 86.06 171 LYS A O 1
ATOM 1377 N N . PHE A 1 172 ? -11.480 13.576 -5.416 1.00 87.44 172 PHE A N 1
ATOM 1378 C CA . PHE A 1 172 ? -10.300 13.091 -6.136 1.00 87.44 172 PHE A CA 1
ATOM 1379 C C . PHE A 1 172 ? -10.622 12.832 -7.603 1.00 87.44 172 PHE A C 1
ATOM 1381 O O . PHE A 1 172 ? -11.747 12.458 -7.950 1.00 87.44 172 PHE A O 1
ATOM 1388 N N . ASN A 1 173 ? -9.628 12.982 -8.481 1.00 89.75 173 ASN A N 1
ATOM 1389 C CA . ASN A 1 173 ? -9.775 12.478 -9.837 1.00 89.75 173 ASN A CA 1
ATOM 1390 C C . ASN A 1 173 ? -9.819 10.949 -9.774 1.00 89.75 173 ASN A C 1
ATOM 1392 O O . ASN A 1 173 ? -8.966 10.323 -9.149 1.00 89.75 173 ASN A O 1
ATOM 1396 N N . LYS A 1 174 ? -10.757 10.322 -10.485 1.00 87.44 174 LYS A N 1
ATOM 1397 C CA . LYS A 1 174 ? -10.837 8.855 -10.560 1.00 87.44 174 LYS A CA 1
ATOM 1398 C C . LYS A 1 174 ? -9.532 8.212 -11.044 1.00 87.44 174 LYS A C 1
ATOM 1400 O O . LYS A 1 174 ? -9.257 7.078 -10.687 1.00 87.44 174 LYS A O 1
ATOM 1405 N N . LYS A 1 175 ? -8.727 8.930 -11.839 1.00 88.81 175 LYS A N 1
ATOM 1406 C CA . LYS A 1 175 ? -7.408 8.475 -12.309 1.00 88.81 175 LYS A CA 1
ATOM 1407 C C . LYS A 1 175 ? -6.307 8.572 -11.244 1.00 88.81 175 LYS A C 1
ATOM 1409 O O . LYS A 1 175 ? -5.240 7.999 -11.445 1.00 88.81 175 LYS A O 1
ATOM 1414 N N . ASP A 1 176 ? -6.508 9.356 -10.183 1.00 88.88 176 ASP A N 1
ATOM 1415 C CA . ASP A 1 176 ? -5.572 9.463 -9.050 1.00 88.88 176 ASP A CA 1
ATOM 1416 C C . ASP A 1 176 ? -5.749 8.297 -8.065 1.00 88.88 176 ASP A C 1
ATOM 1418 O O . ASP A 1 176 ? -4.888 8.067 -7.221 1.00 88.88 176 ASP A O 1
ATOM 1422 N N . LEU A 1 177 ? -6.849 7.552 -8.184 1.00 90.88 177 LEU A N 1
ATOM 1423 C CA . LEU A 1 177 ? -7.175 6.408 -7.345 1.00 90.88 177 LEU A CA 1
ATOM 1424 C C . LEU A 1 177 ? -7.010 5.109 -8.134 1.00 90.88 177 LEU A C 1
ATOM 1426 O O . LEU A 1 177 ? -7.262 5.047 -9.339 1.00 90.88 177 LEU A O 1
ATOM 1430 N N . ILE A 1 178 ? -6.615 4.046 -7.443 1.00 92.31 178 ILE A N 1
ATOM 1431 C CA . ILE A 1 178 ? -6.596 2.699 -8.017 1.00 92.31 178 ILE A CA 1
ATOM 1432 C C . ILE A 1 178 ? -7.919 2.023 -7.677 1.00 92.31 178 ILE A C 1
ATOM 1434 O O . ILE A 1 178 ? -8.294 1.950 -6.514 1.00 92.31 178 ILE A O 1
ATOM 1438 N N . LYS A 1 179 ? -8.636 1.495 -8.672 1.00 94.06 179 LYS A N 1
ATOM 1439 C CA . LYS A 1 179 ? -9.866 0.743 -8.395 1.00 94.06 179 LYS A CA 1
ATOM 1440 C C . LYS A 1 179 ? -9.529 -0.510 -7.565 1.00 94.06 179 LYS A C 1
ATOM 1442 O O . LYS A 1 179 ? -8.813 -1.367 -8.096 1.00 94.06 179 LYS A O 1
ATOM 1447 N N . PRO A 1 180 ? -10.053 -0.651 -6.334 1.00 95.00 180 PRO A N 1
ATOM 1448 C CA . PRO A 1 180 ? -9.715 -1.779 -5.481 1.00 95.00 180 PRO A CA 1
ATOM 1449 C C . PRO A 1 180 ? -10.322 -3.084 -6.005 1.00 95.00 180 PRO A C 1
ATOM 1451 O O . PRO A 1 180 ? -11.354 -3.114 -6.688 1.00 95.00 180 PRO A O 1
ATOM 1454 N N . LYS A 1 181 ? -9.647 -4.187 -5.689 1.00 96.69 181 LYS A N 1
ATOM 1455 C CA . LYS A 1 181 ? -10.203 -5.547 -5.706 1.00 96.69 181 LYS A CA 1
ATOM 1456 C C . LYS A 1 181 ? -10.419 -6.033 -4.272 1.00 96.69 181 LYS A C 1
ATOM 1458 O O . LYS A 1 181 ? -9.695 -5.558 -3.411 1.00 96.69 181 LYS A O 1
ATOM 1463 N N . PRO A 1 182 ? -11.310 -7.001 -4.010 1.00 97.81 182 PRO A N 1
ATOM 1464 C CA . PRO A 1 182 ? -11.468 -7.536 -2.661 1.00 97.81 182 PRO A CA 1
ATOM 1465 C C . PRO A 1 182 ? -10.162 -8.105 -2.094 1.00 97.81 182 PRO A C 1
ATOM 1467 O O . PRO A 1 182 ? -9.366 -8.677 -2.847 1.00 97.81 182 PRO A O 1
ATOM 1470 N N . GLY A 1 183 ? -9.974 -8.021 -0.775 1.00 96.38 183 GLY A N 1
ATOM 1471 C CA . GLY A 1 183 ? -8.782 -8.502 -0.064 1.00 96.38 183 GLY A CA 1
ATOM 1472 C C . GLY A 1 183 ? -8.429 -9.967 -0.339 1.00 96.38 183 GLY A C 1
ATOM 1473 O O . GLY A 1 183 ? -7.258 -10.347 -0.364 1.00 96.38 183 GLY A O 1
ATOM 1474 N N . SER A 1 184 ? -9.421 -10.792 -0.679 1.00 97.06 184 SER A N 1
ATOM 1475 C CA . SER A 1 184 ? -9.228 -12.188 -1.097 1.00 97.06 184 SER A CA 1
ATOM 1476 C C . SER A 1 184 ? -8.398 -12.359 -2.378 1.00 97.06 184 SER A C 1
ATOM 1478 O O . SER A 1 184 ? -7.825 -13.424 -2.604 1.00 97.06 184 SER A O 1
ATOM 1480 N N . TYR A 1 185 ? -8.272 -11.319 -3.207 1.00 96.25 185 TYR A N 1
ATOM 1481 C CA . TYR A 1 185 ? -7.467 -11.341 -4.432 1.00 96.25 185 TYR A CA 1
ATOM 1482 C C . TYR A 1 185 ? -6.004 -10.954 -4.202 1.00 96.25 185 TYR A C 1
ATOM 1484 O O . TYR A 1 185 ? -5.189 -11.127 -5.115 1.00 96.25 185 TYR A O 1
ATOM 1492 N N . VAL A 1 186 ? -5.655 -10.434 -3.021 1.00 95.94 186 VAL A N 1
ATOM 1493 C CA . VAL A 1 186 ? -4.340 -9.837 -2.752 1.00 95.94 186 VAL A CA 1
ATOM 1494 C C . VAL A 1 186 ? -3.206 -10.813 -3.027 1.00 95.94 186 VAL A C 1
ATOM 1496 O O . VAL A 1 186 ? -2.310 -10.467 -3.788 1.00 95.94 186 VAL A O 1
ATOM 1499 N N . THR A 1 187 ? -3.299 -12.059 -2.557 1.00 94.50 187 THR A N 1
ATOM 1500 C CA . THR A 1 187 ? -2.271 -13.094 -2.793 1.00 94.50 187 THR A CA 1
ATOM 1501 C C . THR A 1 187 ? -1.945 -13.272 -4.279 1.00 94.50 187 THR A C 1
ATOM 1503 O O . THR A 1 187 ? -0.797 -13.476 -4.667 1.00 94.50 187 THR A O 1
ATOM 1506 N N . ARG A 1 188 ? -2.950 -13.142 -5.153 1.00 94.00 188 ARG A N 1
ATOM 1507 C CA . ARG A 1 188 ? -2.782 -13.208 -6.608 1.00 94.00 188 ARG A CA 1
ATOM 1508 C C . ARG A 1 188 ? -2.226 -11.905 -7.187 1.00 94.00 188 ARG A C 1
ATOM 1510 O O . ARG A 1 188 ? -1.483 -11.954 -8.172 1.00 94.00 188 ARG A O 1
ATOM 1517 N N . LEU A 1 189 ? -2.610 -10.756 -6.639 1.00 93.62 189 LEU A N 1
ATOM 1518 C CA . LEU A 1 189 ? -2.182 -9.431 -7.096 1.00 93.62 189 LEU A CA 1
ATOM 1519 C C . LEU A 1 189 ? -0.719 -9.138 -6.738 1.00 93.62 189 LEU A C 1
ATOM 1521 O O . LEU A 1 189 ? -0.010 -8.577 -7.575 1.00 93.62 189 LEU A O 1
ATOM 1525 N N . THR A 1 190 ? -0.265 -9.580 -5.564 1.00 92.62 190 THR A N 1
ATOM 1526 C CA . THR A 1 190 ? 1.069 -9.319 -4.999 1.00 92.62 190 THR A CA 1
ATOM 1527 C C . THR A 1 190 ? 2.062 -10.467 -5.202 1.00 92.62 190 THR A C 1
ATOM 1529 O O . THR A 1 190 ? 3.211 -10.356 -4.795 1.00 92.62 190 THR A O 1
ATOM 1532 N N . ARG A 1 191 ? 1.693 -11.555 -5.895 1.00 92.75 191 ARG A N 1
ATOM 1533 C CA . ARG A 1 191 ? 2.560 -12.744 -6.082 1.00 92.75 191 ARG A CA 1
ATOM 1534 C C . ARG A 1 191 ? 3.931 -12.484 -6.726 1.00 92.75 191 ARG A C 1
ATOM 1536 O O . ARG A 1 191 ? 4.802 -13.345 -6.676 1.00 92.75 191 ARG A O 1
ATOM 1543 N N . PHE A 1 192 ? 4.080 -11.354 -7.419 1.00 91.00 192 PHE A N 1
ATOM 1544 C CA . PHE A 1 192 ? 5.328 -10.920 -8.056 1.00 91.00 192 PHE A CA 1
ATOM 1545 C C . PHE A 1 192 ? 5.949 -9.702 -7.358 1.00 91.00 192 PHE A C 1
ATOM 1547 O O . PHE A 1 192 ? 6.793 -9.032 -7.954 1.00 91.00 192 PHE A O 1
ATOM 1554 N N . ALA A 1 193 ? 5.515 -9.397 -6.130 1.00 88.75 193 ALA A N 1
ATOM 1555 C CA . ALA A 1 193 ? 6.118 -8.369 -5.297 1.00 88.75 193 ALA A CA 1
ATOM 1556 C C . ALA A 1 193 ? 7.587 -8.703 -5.004 1.00 88.75 193 ALA A C 1
ATOM 1558 O O . ALA A 1 193 ? 7.985 -9.868 -4.950 1.00 88.75 193 ALA A O 1
ATOM 1559 N N . GLY A 1 194 ? 8.387 -7.656 -4.816 1.00 87.94 194 GLY A N 1
ATOM 1560 C CA . GLY A 1 194 ? 9.838 -7.759 -4.712 1.00 87.94 194 GLY A CA 1
ATOM 1561 C C . GLY A 1 194 ? 10.549 -7.495 -6.039 1.00 87.94 194 GLY A C 1
ATOM 1562 O O . GLY A 1 194 ? 9.950 -7.091 -7.041 1.00 87.94 194 GLY A O 1
ATOM 1563 N N . SER A 1 195 ? 11.868 -7.672 -6.028 1.00 85.38 195 SER A N 1
ATOM 1564 C CA . SER A 1 195 ? 12.707 -7.408 -7.193 1.00 85.38 195 SER A CA 1
ATOM 1565 C C . SER A 1 195 ? 12.483 -8.439 -8.301 1.00 85.38 195 SER A C 1
ATOM 1567 O O . SER A 1 195 ? 12.118 -9.594 -8.072 1.00 85.38 195 SER A O 1
ATOM 1569 N N . ILE A 1 196 ? 12.721 -8.022 -9.546 1.00 84.19 196 ILE A N 1
ATOM 1570 C CA . ILE A 1 196 ? 12.788 -8.964 -10.664 1.00 84.19 196 ILE A CA 1
ATOM 1571 C C . ILE A 1 196 ? 14.052 -9.814 -10.461 1.00 84.19 196 ILE A C 1
ATOM 1573 O O . ILE A 1 196 ? 15.127 -9.241 -10.276 1.00 84.19 196 ILE A O 1
ATOM 1577 N N . PRO A 1 197 ? 13.968 -11.154 -10.510 1.00 80.94 197 PRO A N 1
ATOM 1578 C CA . PRO A 1 197 ? 15.147 -11.998 -10.382 1.00 80.94 197 PRO A CA 1
ATOM 1579 C C . PRO A 1 197 ? 16.087 -11.775 -11.573 1.00 80.94 197 PRO A C 1
ATOM 1581 O O . PRO A 1 197 ? 15.801 -12.185 -12.698 1.00 80.94 197 PRO A O 1
ATOM 1584 N N . CYS A 1 198 ? 17.221 -11.138 -11.303 1.00 77.44 198 CYS A N 1
ATOM 1585 C CA . CYS A 1 198 ? 18.274 -10.835 -12.265 1.00 77.44 198 CYS A CA 1
ATOM 1586 C C . CYS A 1 198 ? 19.460 -11.793 -12.102 1.00 77.44 198 CYS A C 1
ATOM 1588 O O . CYS A 1 198 ? 19.665 -12.375 -11.036 1.00 77.44 198 CYS A O 1
ATOM 1590 N N . ARG A 1 199 ? 20.273 -11.948 -13.153 1.00 78.69 199 ARG A N 1
ATOM 1591 C CA . ARG A 1 199 ? 21.564 -12.649 -13.073 1.00 78.69 199 ARG A CA 1
ATOM 1592 C C . ARG A 1 199 ? 22.664 -11.780 -13.679 1.00 78.69 199 ARG A C 1
ATOM 1594 O O . ARG A 1 199 ? 22.407 -11.183 -14.725 1.00 78.69 199 ARG A O 1
ATOM 1601 N N . PRO A 1 200 ? 23.875 -11.755 -13.093 1.00 73.25 200 PRO A N 1
ATOM 1602 C CA . PRO A 1 200 ? 25.012 -11.059 -13.688 1.00 73.25 200 PRO A CA 1
ATOM 1603 C C . PRO A 1 200 ? 25.223 -11.459 -15.155 1.00 73.25 200 PRO A C 1
ATOM 1605 O O . PRO A 1 200 ? 25.117 -12.638 -15.508 1.00 73.25 200 PRO A O 1
ATOM 1608 N N . GLY A 1 201 ? 25.463 -10.466 -16.015 1.00 68.44 201 GLY A N 1
ATOM 1609 C CA . GLY A 1 201 ? 25.702 -10.662 -17.449 1.00 68.44 201 GLY A CA 1
ATOM 1610 C C . GLY A 1 201 ? 24.483 -11.092 -18.277 1.00 68.44 201 GLY A C 1
ATOM 1611 O O . GLY A 1 201 ? 24.642 -11.443 -19.444 1.00 68.44 201 GLY A O 1
ATOM 1612 N N . LYS A 1 202 ? 23.266 -11.094 -17.713 1.00 72.44 202 LYS A N 1
ATOM 1613 C CA . LYS A 1 202 ? 22.029 -11.392 -18.453 1.00 72.44 202 LYS A CA 1
ATOM 1614 C C . LYS A 1 202 ? 21.012 -10.266 -18.292 1.00 72.44 202 LYS A C 1
ATOM 1616 O O . LYS A 1 202 ? 20.953 -9.667 -17.219 1.00 72.44 202 LYS A O 1
ATOM 1621 N N . PRO A 1 203 ? 20.168 -10.014 -19.309 1.00 63.97 203 PRO A N 1
ATOM 1622 C CA . PRO A 1 203 ? 18.988 -9.193 -19.113 1.00 63.97 203 PRO A CA 1
ATOM 1623 C C . PRO A 1 203 ? 18.169 -9.751 -17.947 1.00 63.97 203 PRO A C 1
ATOM 1625 O O . PRO A 1 203 ? 17.841 -10.942 -17.926 1.00 63.97 203 PRO A O 1
ATOM 1628 N N . CYS A 1 204 ? 17.872 -8.881 -16.984 1.00 62.25 204 CYS A N 1
ATOM 1629 C CA . CYS A 1 204 ? 16.554 -8.904 -16.378 1.00 62.25 204 CYS A CA 1
ATOM 1630 C C . CYS A 1 204 ? 15.599 -8.533 -17.518 1.00 62.25 204 CYS A C 1
ATOM 1632 O O . CYS A 1 204 ? 14.830 -9.416 -17.921 1.00 62.25 204 CYS A O 1
#

Mean predicted aligned error: 9.77 Å

Solvent-accessible surface area (backbone atoms only — not comparable to full-atom values): 12670 Å² total; per-residue (Å²): 136,88,80,80,76,78,77,77,80,83,85,69,79,68,79,58,69,32,76,46,48,38,67,39,76,60,44,94,55,36,75,82,47,56,56,56,58,36,71,33,45,62,24,80,54,35,80,48,44,85,65,54,90,52,81,91,81,83,85,87,74,86,84,81,91,48,89,88,70,68,63,98,88,64,75,89,82,65,89,89,79,94,67,79,66,39,61,43,62,79,43,82,46,61,44,43,78,47,61,72,48,85,57,47,77,44,39,31,29,71,70,28,33,38,41,37,26,5,23,23,36,40,30,34,93,53,79,89,25,22,46,34,56,42,81,43,99,58,57,68,92,55,52,52,60,26,34,30,47,76,41,60,55,34,65,32,76,71,26,46,76,82,66,25,40,71,80,81,84,74,86,72,60,76,71,42,47,68,88,68,52,51,12,86,49,15,71,65,48,47,71,73,66,74,80,80,88,63,51,92,99,48,85,94